Protein AF-A0A9P9LR60-F1 (afdb_monomer_lite)

Foldseek 3Di:
DDPPPCDPVNVVVCCVVVVVVCCCPVVVVPVPDPPPPDCPVVLVVVLVVVLVVVCVVCVVDDSVVSCVVSPNNPPDPPPVPDDPDDDDDDDDDDDDDDDDDPDPDPDPCVVVVCPVVVVVVVVVVVVVVVVPPPDDDDDDPPDPDQDPDPVVNVVVVVVVVVVVVVVVVVVVVVVVVVVVVVVVVVD

pLDDT: mean 72.29, std 17.83, range [32.12, 96.44]

Sequence (187 aa):
MADQTIGLPQLVLILLLGGLAIRFFFFSTNSGSQTRSSNSANNIRAREADVERIQQMFPQVSRRSIIILSGRGLEVPPQSFQPPLPVPASSTASIATPAQAKPLQPDLITRYNLKAKLAEEASKADYLAEEEVATSTGKQKQGQAWSANKGERQALLQRRREEMIMAARRKMEANIAAEAAKGAQAE

Secondary structure (DSSP, 8-state):
-------HHHHHHHHHHHHHHHHHHTSGGG-----SSS-HHHHHHHHHHHHHHHHHH-TTS-HHHHHHHTT---SS--GGGSPPPPP----------------SS--HHHHTTTHHHHHHHHHHHHHTTSS-SSS---------PPPSSHHHHHHHHHHHHHHHHHHHHHHHHHHHHHHHHHHTT--

Structure (mmCIF, N/CA/C/O backbone):
data_AF-A0A9P9LR60-F1
#
_entry.id   AF-A0A9P9LR60-F1
#
loop_
_atom_site.group_PDB
_atom_site.id
_atom_site.type_symbol
_atom_site.label_atom_id
_atom_site.label_alt_id
_atom_site.label_comp_id
_atom_site.label_asym_id
_atom_site.label_entity_id
_atom_site.label_seq_id
_atom_site.pdbx_PDB_ins_code
_atom_site.Cartn_x
_atom_site.Cartn_y
_atom_site.Cartn_z
_atom_site.occupancy
_atom_site.B_iso_or_equiv
_atom_site.auth_seq_id
_atom_site.auth_comp_id
_atom_site.auth_asym_id
_atom_site.auth_atom_id
_atom_site.pdbx_PDB_model_num
ATOM 1 N N . MET A 1 1 ? 58.378 8.673 -5.781 1.00 44.50 1 MET A N 1
ATOM 2 C CA . MET A 1 1 ? 57.234 7.743 -5.736 1.00 44.50 1 MET A CA 1
ATOM 3 C C . MET A 1 1 ? 56.680 7.823 -4.326 1.00 44.50 1 MET A C 1
ATOM 5 O O . MET A 1 1 ? 57.389 7.433 -3.413 1.00 44.50 1 MET A O 1
ATOM 9 N N . ALA A 1 2 ? 55.549 8.501 -4.121 1.00 52.09 2 ALA A N 1
ATOM 10 C CA . ALA A 1 2 ? 54.983 8.682 -2.786 1.00 52.09 2 ALA A CA 1
ATOM 11 C C . ALA A 1 2 ? 54.061 7.500 -2.483 1.00 52.09 2 ALA A C 1
ATOM 13 O O . ALA A 1 2 ? 53.047 7.326 -3.158 1.00 52.09 2 ALA A O 1
ATOM 14 N N . ASP A 1 3 ? 54.427 6.692 -1.493 1.00 56.78 3 ASP A N 1
ATOM 15 C CA . ASP A 1 3 ? 53.574 5.625 -0.984 1.00 56.78 3 ASP A CA 1
ATOM 16 C C . ASP A 1 3 ? 52.403 6.266 -0.231 1.00 56.78 3 ASP A C 1
ATOM 18 O O . ASP A 1 3 ? 52.505 6.650 0.935 1.00 56.78 3 ASP A O 1
ATOM 22 N N . GLN A 1 4 ? 51.289 6.456 -0.939 1.00 64.12 4 GLN A N 1
ATOM 23 C CA . GLN A 1 4 ? 50.053 7.002 -0.390 1.00 64.12 4 GLN A CA 1
ATOM 24 C C . GLN A 1 4 ? 49.388 5.923 0.477 1.00 64.12 4 GLN A C 1
ATOM 26 O O . GLN A 1 4 ? 48.497 5.193 0.041 1.00 64.12 4 GLN A O 1
ATOM 31 N N . THR A 1 5 ? 49.861 5.783 1.711 1.00 67.69 5 THR A N 1
ATOM 32 C CA . THR A 1 5 ? 49.290 4.875 2.703 1.00 67.69 5 THR A CA 1
ATOM 33 C C . THR A 1 5 ? 47.905 5.386 3.102 1.00 67.69 5 THR A C 1
ATOM 35 O O . THR A 1 5 ? 47.754 6.291 3.920 1.00 67.69 5 THR A O 1
ATOM 38 N N . ILE A 1 6 ? 46.855 4.839 2.481 1.00 75.56 6 ILE A N 1
ATOM 39 C CA . ILE A 1 6 ? 45.483 5.110 2.913 1.00 75.56 6 ILE A CA 1
ATOM 40 C C . ILE A 1 6 ? 45.338 4.573 4.343 1.00 75.56 6 ILE A C 1
ATOM 42 O O . ILE A 1 6 ? 45.415 3.372 4.603 1.00 75.56 6 ILE A O 1
ATOM 46 N N . GLY A 1 7 ? 45.182 5.488 5.296 1.00 83.50 7 GLY A N 1
ATOM 47 C CA . GLY A 1 7 ? 44.966 5.132 6.689 1.00 83.50 7 GLY A CA 1
ATOM 48 C C . GLY A 1 7 ? 43.593 4.489 6.890 1.00 83.50 7 GLY A C 1
ATOM 49 O O . GLY A 1 7 ? 42.612 4.857 6.241 1.00 83.50 7 GLY A O 1
ATOM 50 N N . LEU A 1 8 ? 43.504 3.584 7.866 1.00 82.62 8 LEU A N 1
ATOM 51 C CA . LEU A 1 8 ? 42.250 3.011 8.372 1.00 82.62 8 LEU A CA 1
ATOM 52 C C . LEU A 1 8 ? 41.101 4.034 8.556 1.00 82.62 8 LEU A C 1
ATOM 54 O O . LEU A 1 8 ? 39.997 3.749 8.089 1.00 82.62 8 LEU A O 1
ATOM 58 N N . PRO A 1 9 ? 41.302 5.236 9.144 1.00 8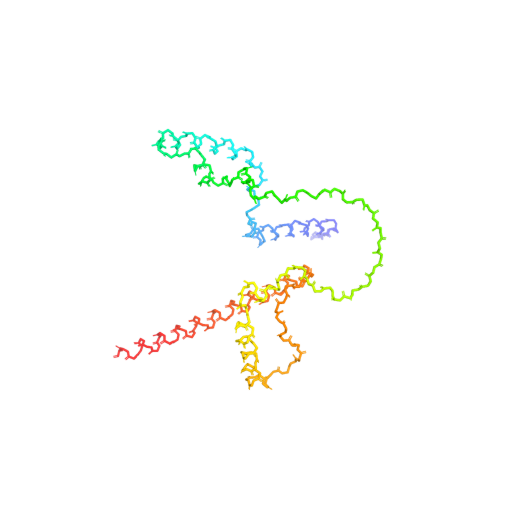6.50 9 PRO A N 1
ATOM 59 C CA . PRO A 1 9 ? 40.217 6.217 9.270 1.00 86.50 9 PRO A CA 1
ATOM 60 C C . PRO A 1 9 ? 39.713 6.757 7.921 1.00 86.50 9 PRO A C 1
ATOM 62 O O . PRO A 1 9 ? 38.520 7.018 7.765 1.00 86.50 9 PRO A O 1
ATOM 65 N N . GLN A 1 10 ? 40.589 6.884 6.922 1.00 86.94 10 GLN A N 1
ATOM 66 C CA . GLN A 1 10 ? 40.215 7.352 5.587 1.00 86.94 10 GLN A CA 1
ATOM 67 C C . GLN A 1 10 ? 39.416 6.284 4.826 1.00 86.94 10 GLN A C 1
ATOM 69 O O . GLN A 1 10 ? 38.461 6.619 4.128 1.00 86.94 10 GLN A O 1
ATOM 74 N N . LEU A 1 11 ? 39.731 5.001 5.033 1.00 90.12 11 LEU A N 1
ATOM 75 C CA . LEU A 1 11 ? 38.942 3.875 4.518 1.00 90.12 11 LEU A CA 1
ATOM 76 C C . LEU A 1 11 ? 37.506 3.877 5.056 1.00 90.12 11 LEU A C 1
ATOM 78 O O . LEU A 1 11 ? 36.566 3.695 4.284 1.00 90.12 11 LEU A O 1
ATOM 82 N N . VAL A 1 12 ? 37.319 4.137 6.354 1.00 93.44 12 VAL A N 1
ATOM 83 C CA . VAL A 1 12 ? 35.980 4.225 6.966 1.00 93.44 12 VAL A CA 1
ATOM 84 C C . VAL A 1 12 ? 35.178 5.386 6.373 1.00 93.44 12 VAL A C 1
ATOM 86 O O . VAL A 1 12 ? 34.001 5.217 6.054 1.00 93.44 12 VAL A O 1
ATOM 89 N N . LEU A 1 13 ? 35.813 6.544 6.169 1.00 93.38 13 LEU A N 1
ATOM 90 C CA . LEU A 1 13 ? 35.173 7.699 5.532 1.00 93.38 13 LEU A CA 1
ATOM 91 C C . LEU A 1 13 ? 34.771 7.414 4.082 1.00 93.38 13 LEU A C 1
ATOM 93 O O . LEU A 1 13 ? 33.652 7.742 3.693 1.00 93.38 13 LEU A O 1
ATOM 97 N N . ILE A 1 14 ? 35.640 6.770 3.299 1.00 92.19 14 ILE A N 1
ATOM 98 C CA . ILE A 1 14 ? 35.334 6.378 1.915 1.00 92.19 14 ILE A CA 1
ATOM 99 C C . ILE A 1 14 ? 34.182 5.367 1.885 1.00 92.19 14 ILE A C 1
ATOM 101 O O . ILE A 1 14 ? 33.296 5.482 1.040 1.00 92.19 14 ILE A O 1
ATOM 105 N N . LEU A 1 15 ? 34.139 4.419 2.824 1.00 94.12 15 LEU A N 1
ATOM 106 C CA . LEU A 1 15 ? 33.061 3.434 2.916 1.00 94.12 15 LEU A CA 1
ATOM 107 C C . LEU A 1 15 ? 31.721 4.079 3.298 1.00 94.12 15 LEU A C 1
ATOM 109 O O . LEU A 1 15 ? 30.694 3.753 2.704 1.00 94.12 15 LEU A O 1
ATOM 113 N N . LEU A 1 16 ? 31.723 5.029 4.237 1.00 95.19 16 LEU A N 1
ATOM 114 C CA . LEU A 1 16 ? 30.527 5.792 4.600 1.00 95.19 16 LEU A CA 1
ATOM 115 C C . LEU A 1 16 ? 30.042 6.666 3.443 1.00 95.19 16 LEU A C 1
ATOM 117 O O . LEU A 1 16 ? 28.858 6.638 3.114 1.00 95.19 16 LEU A O 1
ATOM 121 N N . LEU A 1 17 ? 30.945 7.417 2.809 1.00 93.88 17 LEU A N 1
ATOM 122 C CA . LEU A 1 17 ? 30.599 8.339 1.729 1.00 93.88 17 LEU A CA 1
ATOM 123 C C . LEU A 1 17 ? 30.165 7.586 0.464 1.00 93.88 17 LEU A C 1
ATOM 125 O O . LEU A 1 17 ? 29.162 7.945 -0.149 1.00 93.88 17 LEU A O 1
ATOM 129 N N . GLY A 1 18 ? 30.858 6.499 0.119 1.00 93.19 18 GLY A N 1
ATOM 130 C CA . GLY A 1 18 ? 30.491 5.601 -0.974 1.00 93.19 18 GLY A CA 1
ATOM 131 C C . GLY A 1 18 ? 29.180 4.864 -0.701 1.00 93.19 18 GLY A C 1
ATOM 132 O O . GLY A 1 18 ? 28.299 4.838 -1.558 1.00 93.19 18 GLY A O 1
ATOM 133 N N . GLY A 1 19 ? 28.991 4.340 0.512 1.00 92.81 19 GLY A N 1
ATOM 134 C CA . GLY A 1 19 ? 27.742 3.702 0.927 1.00 92.81 19 GLY A CA 1
ATOM 135 C C . GLY A 1 19 ? 26.550 4.661 0.883 1.00 92.81 19 GLY A C 1
ATOM 136 O O . GLY A 1 19 ? 25.490 4.301 0.367 1.00 92.81 19 GLY A O 1
ATOM 137 N N . LEU A 1 20 ? 26.724 5.901 1.350 1.00 92.94 20 LEU A N 1
ATOM 138 C CA . LEU A 1 20 ? 25.697 6.943 1.285 1.00 92.94 20 LEU A CA 1
ATOM 139 C C . LEU A 1 20 ? 25.411 7.365 -0.163 1.00 92.94 20 LEU A C 1
ATOM 141 O O . LEU A 1 20 ? 24.247 7.526 -0.526 1.00 92.94 20 LEU A O 1
ATOM 145 N N . ALA A 1 21 ? 26.442 7.491 -1.003 1.00 92.25 21 ALA A N 1
ATOM 146 C CA . ALA A 1 21 ? 26.289 7.807 -2.420 1.00 92.25 21 ALA A CA 1
ATOM 147 C C . ALA A 1 21 ? 25.510 6.710 -3.156 1.00 92.25 21 ALA A C 1
ATOM 149 O O . ALA A 1 21 ? 24.554 7.017 -3.860 1.00 92.25 21 ALA A O 1
ATOM 150 N N . ILE A 1 22 ? 25.829 5.432 -2.931 1.00 89.94 22 ILE A N 1
ATOM 151 C CA . ILE A 1 22 ? 25.078 4.304 -3.504 1.00 89.94 22 ILE A CA 1
ATOM 152 C C . ILE A 1 22 ? 23.636 4.303 -2.972 1.00 89.94 22 ILE A C 1
ATOM 154 O O . ILE A 1 22 ? 22.686 4.213 -3.749 1.00 89.94 22 ILE A O 1
ATOM 158 N N . ARG A 1 23 ? 23.439 4.483 -1.658 1.00 84.69 23 ARG A N 1
ATOM 159 C CA . ARG A 1 23 ? 22.111 4.601 -1.026 1.00 84.69 23 ARG A CA 1
ATOM 160 C C . ARG A 1 23 ? 21.277 5.726 -1.645 1.00 84.69 23 ARG A C 1
ATOM 162 O O . ARG A 1 23 ? 20.073 5.552 -1.833 1.00 84.69 23 ARG A O 1
ATOM 169 N N . PHE A 1 24 ? 21.892 6.863 -1.947 1.00 84.25 24 PHE A N 1
ATOM 170 C CA . PHE A 1 24 ? 21.202 8.033 -2.474 1.00 84.25 24 PHE A CA 1
ATOM 171 C C . PHE A 1 24 ? 21.000 7.967 -3.993 1.00 84.25 24 PHE A C 1
ATOM 173 O O . PHE A 1 24 ? 19.931 8.311 -4.473 1.00 84.25 24 PHE A O 1
ATOM 180 N N . PHE A 1 25 ? 21.956 7.477 -4.776 1.00 83.56 25 PHE A N 1
ATOM 181 C CA . PHE A 1 25 ? 21.810 7.437 -6.235 1.00 83.56 25 PHE A CA 1
ATOM 182 C C . PHE A 1 25 ? 21.048 6.200 -6.726 1.00 83.56 25 PHE A C 1
ATOM 184 O O . PHE A 1 25 ? 20.188 6.316 -7.594 1.00 83.56 25 PHE A O 1
ATOM 191 N N . PHE A 1 26 ? 21.306 5.024 -6.146 1.00 76.25 26 PHE A N 1
ATOM 192 C CA . PHE A 1 26 ? 20.702 3.764 -6.598 1.00 76.25 26 PHE A CA 1
ATOM 193 C C . PHE A 1 26 ? 19.421 3.402 -5.842 1.00 76.25 26 PHE A C 1
ATOM 195 O O . PHE A 1 26 ? 18.529 2.786 -6.418 1.00 76.25 26 PHE A O 1
ATOM 202 N N . PHE A 1 27 ? 19.284 3.806 -4.573 1.00 65.12 27 PHE A N 1
ATOM 203 C CA . PHE A 1 27 ? 18.102 3.475 -3.763 1.00 65.12 27 PHE A CA 1
ATOM 204 C C . PHE A 1 27 ? 17.158 4.664 -3.492 1.00 65.12 27 PHE A C 1
ATOM 206 O O . PHE A 1 27 ? 16.078 4.444 -2.941 1.00 65.12 27 PHE A O 1
ATOM 213 N N . SER A 1 28 ? 17.487 5.907 -3.883 1.00 58.81 28 SER A N 1
ATOM 214 C CA . SER A 1 28 ? 16.577 7.063 -3.692 1.00 58.81 28 SER A CA 1
ATOM 215 C C . SER A 1 28 ? 15.527 7.223 -4.795 1.00 58.81 28 SER A C 1
ATOM 217 O O . SER A 1 28 ? 14.543 7.934 -4.606 1.00 58.81 28 SER A O 1
ATOM 219 N N . THR A 1 29 ? 15.631 6.483 -5.904 1.00 55.31 29 THR A N 1
ATOM 220 C CA . THR A 1 29 ? 14.541 6.386 -6.897 1.00 55.31 29 THR A CA 1
ATOM 221 C C . THR A 1 29 ? 13.274 5.723 -6.333 1.00 55.31 29 THR A C 1
ATOM 223 O O . THR A 1 29 ? 12.230 5.780 -6.976 1.00 55.31 29 THR A O 1
ATOM 226 N N . ASN A 1 30 ? 13.324 5.152 -5.122 1.00 54.41 30 ASN A N 1
ATOM 227 C CA . ASN A 1 30 ? 12.147 4.633 -4.428 1.00 54.41 30 ASN A CA 1
ATOM 228 C C . ASN A 1 30 ? 11.885 5.313 -3.073 1.00 54.41 30 ASN A C 1
ATOM 230 O O . ASN A 1 30 ? 11.237 4.737 -2.195 1.00 54.41 30 ASN A O 1
ATOM 234 N N . SER A 1 31 ? 12.326 6.566 -2.919 1.00 52.41 31 SER A N 1
ATOM 235 C CA . SER A 1 31 ? 11.833 7.488 -1.887 1.00 52.41 31 SER A CA 1
ATOM 236 C C . SER A 1 31 ? 10.414 7.945 -2.241 1.00 52.41 31 SER A C 1
ATOM 238 O O . SER A 1 31 ? 10.141 9.116 -2.501 1.00 52.41 31 SER A O 1
ATOM 240 N N . GLY A 1 32 ? 9.493 6.984 -2.292 1.00 51.50 32 GLY A N 1
ATOM 241 C CA . GLY A 1 32 ? 8.073 7.247 -2.388 1.00 51.50 32 GLY A CA 1
ATOM 242 C C . GLY A 1 32 ? 7.614 8.088 -1.199 1.00 51.50 32 GLY A C 1
ATOM 243 O O . GLY A 1 32 ? 7.739 7.689 -0.045 1.00 51.50 32 GLY A O 1
ATOM 244 N N . SER A 1 33 ? 7.042 9.250 -1.509 1.00 49.91 33 SER A N 1
ATOM 245 C CA . SER A 1 33 ? 5.833 9.757 -0.851 1.00 49.91 33 SER A CA 1
ATOM 246 C C . SER A 1 33 ? 5.817 9.807 0.686 1.00 49.91 33 SER A C 1
ATOM 248 O O . SER A 1 33 ? 4.794 9.501 1.299 1.00 49.91 33 SER A O 1
ATOM 250 N N . GLN A 1 34 ? 6.897 10.236 1.333 1.00 51.31 34 GLN A N 1
ATOM 251 C CA . GLN A 1 34 ? 6.923 10.483 2.781 1.00 51.31 34 GLN A CA 1
ATOM 252 C C . GLN A 1 34 ? 7.092 11.981 3.060 1.00 51.31 34 GLN A C 1
ATOM 254 O O . GLN A 1 34 ? 8.125 12.429 3.531 1.00 51.31 34 GLN A O 1
ATOM 259 N N . THR A 1 35 ? 6.070 12.771 2.710 1.00 47.50 35 THR A N 1
ATOM 260 C CA . THR A 1 35 ? 5.853 14.147 3.217 1.00 47.50 35 THR A CA 1
ATOM 261 C C . THR A 1 35 ? 4.445 14.656 2.831 1.00 47.50 35 THR A C 1
ATOM 263 O O . THR A 1 35 ? 4.222 15.750 2.330 1.00 47.50 35 THR A O 1
ATOM 266 N N . ARG A 1 36 ? 3.419 13.818 3.048 1.00 50.69 36 ARG A N 1
ATOM 267 C CA . ARG A 1 36 ? 2.003 14.257 3.066 1.00 50.69 36 ARG A CA 1
ATOM 268 C C . ARG A 1 36 ? 1.387 14.178 4.467 1.00 50.69 36 ARG A C 1
ATOM 270 O O . ARG A 1 36 ? 0.174 14.110 4.606 1.00 50.69 36 ARG A O 1
ATOM 277 N N . SER A 1 37 ? 2.219 14.167 5.510 1.00 53.56 37 SER A N 1
ATOM 278 C CA . SER A 1 37 ? 1.785 13.931 6.893 1.00 53.56 37 SER A CA 1
ATOM 279 C C . SER A 1 37 ? 2.394 14.916 7.898 1.00 53.56 37 SER A C 1
ATOM 281 O O . SER A 1 37 ? 2.749 14.534 9.007 1.00 53.56 37 SER A O 1
ATOM 283 N N . SER A 1 38 ? 2.523 16.190 7.527 1.00 52.94 38 SER A N 1
ATOM 284 C CA . SER A 1 38 ? 2.882 17.256 8.479 1.00 52.94 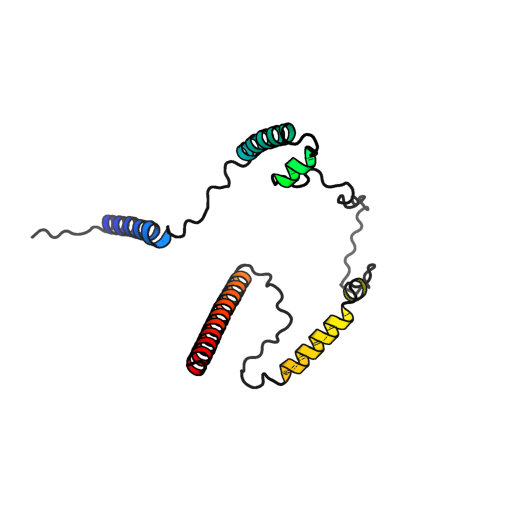38 SER A CA 1
ATOM 285 C C . SER A 1 38 ? 1.906 18.434 8.489 1.00 52.94 38 SER A C 1
ATOM 287 O O . SER A 1 38 ? 2.017 19.297 9.347 1.00 52.94 38 SER A O 1
ATOM 289 N N . ASN A 1 39 ? 0.906 18.461 7.597 1.00 55.66 39 ASN A N 1
ATOM 290 C CA . ASN A 1 39 ? 0.033 19.627 7.435 1.00 55.66 39 ASN A CA 1
ATOM 291 C C . ASN A 1 39 ? -1.467 19.309 7.521 1.00 55.66 39 ASN A C 1
ATOM 293 O O . ASN A 1 39 ? -2.278 20.011 6.923 1.00 55.66 39 ASN A O 1
ATOM 297 N N . SER A 1 40 ? -1.859 18.262 8.256 1.00 62.12 40 SER A N 1
ATOM 298 C CA . SER A 1 40 ? -3.277 17.895 8.434 1.00 62.12 40 SER A CA 1
ATOM 299 C C . SER A 1 40 ? -4.121 19.083 8.935 1.00 62.12 40 SER A C 1
ATOM 301 O O . SER A 1 40 ? -5.153 19.394 8.349 1.00 62.12 40 SER A O 1
ATOM 303 N N . ALA A 1 41 ? -3.615 19.850 9.909 1.00 64.94 41 ALA A N 1
ATOM 304 C CA . ALA A 1 41 ? -4.296 21.031 10.452 1.00 64.94 41 ALA A CA 1
ATOM 305 C C . ALA A 1 41 ? -4.454 22.190 9.443 1.00 64.94 41 ALA A C 1
ATOM 307 O O . ALA A 1 41 ? -5.504 22.826 9.383 1.00 64.94 41 ALA A O 1
ATOM 308 N N . ASN A 1 42 ? -3.447 22.440 8.600 1.00 67.81 42 ASN A N 1
ATOM 309 C CA . ASN A 1 42 ? -3.533 23.470 7.557 1.00 67.81 42 ASN A CA 1
ATOM 310 C C . ASN A 1 42 ? -4.445 23.045 6.398 1.00 67.81 42 ASN A C 1
ATOM 312 O O . ASN A 1 42 ? -5.195 23.860 5.868 1.00 67.81 42 ASN A O 1
ATOM 316 N N . ASN A 1 43 ? -4.442 21.756 6.048 1.00 73.69 43 ASN A N 1
ATOM 317 C CA . ASN A 1 43 ? -5.377 21.200 5.071 1.00 73.69 43 ASN A CA 1
ATOM 318 C C . ASN A 1 43 ? -6.828 21.274 5.567 1.00 73.69 43 ASN A C 1
ATOM 320 O O . ASN A 1 43 ? -7.731 21.464 4.762 1.00 73.69 43 ASN A O 1
ATOM 324 N N . ILE A 1 44 ? -7.056 21.146 6.875 1.00 72.81 44 ILE A N 1
ATOM 325 C CA . ILE A 1 44 ? -8.375 21.304 7.495 1.00 72.81 44 ILE A CA 1
ATOM 326 C C . ILE A 1 44 ? -8.908 22.728 7.299 1.00 72.81 44 ILE A C 1
ATOM 328 O O . ILE A 1 44 ? -10.021 22.885 6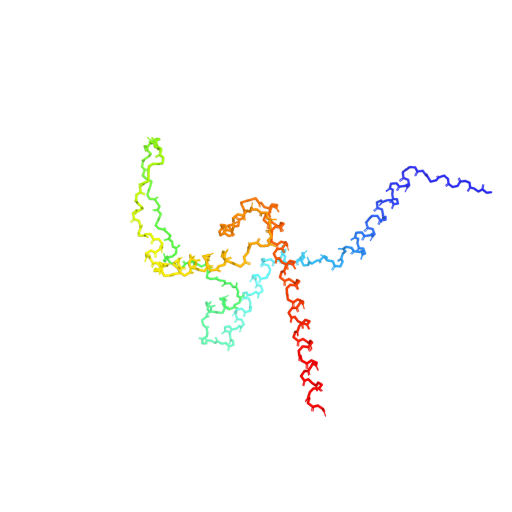.802 1.00 72.81 44 ILE A O 1
ATOM 332 N N . ARG A 1 45 ? -8.104 23.749 7.619 1.00 75.62 45 ARG A N 1
ATOM 333 C CA . ARG A 1 45 ? -8.518 25.155 7.502 1.00 75.62 45 ARG A CA 1
ATOM 334 C C . ARG A 1 45 ? -8.692 25.596 6.043 1.00 75.62 45 ARG A C 1
ATOM 336 O O . ARG A 1 45 ? -9.624 26.326 5.733 1.00 75.62 45 ARG A O 1
ATOM 343 N N . ALA A 1 46 ? -7.845 25.105 5.135 1.00 76.44 46 ALA A N 1
ATOM 344 C CA . ALA A 1 46 ? -7.998 25.350 3.699 1.00 76.44 46 ALA A CA 1
ATOM 345 C C . ALA A 1 46 ? -9.311 24.758 3.148 1.00 76.44 46 ALA A C 1
ATOM 347 O O . ALA A 1 46 ? -10.025 25.420 2.401 1.00 76.44 46 ALA A O 1
ATOM 348 N N . ARG A 1 47 ? -9.680 23.547 3.588 1.00 77.06 47 ARG A N 1
ATOM 349 C CA . ARG A 1 47 ? -10.929 22.886 3.176 1.00 77.06 47 ARG A CA 1
ATOM 350 C C . ARG A 1 47 ? -12.181 23.564 3.732 1.00 77.06 47 ARG A C 1
ATOM 352 O O . ARG A 1 47 ? -13.226 23.483 3.099 1.00 77.06 47 ARG A O 1
ATOM 359 N N . GLU A 1 48 ? -12.103 24.221 4.889 1.00 80.81 48 GLU A N 1
ATOM 360 C CA . GLU A 1 48 ? -13.220 25.016 5.427 1.00 80.81 48 GLU A CA 1
ATOM 361 C C . GLU A 1 48 ? -13.543 26.212 4.523 1.00 80.81 48 GLU A C 1
ATOM 363 O O . GLU A 1 48 ? -14.712 26.437 4.210 1.00 80.81 48 GLU A O 1
ATOM 368 N N . ALA A 1 49 ? -12.517 26.898 4.012 1.00 83.25 49 ALA A N 1
ATOM 369 C CA . ALA A 1 49 ? -12.691 27.968 3.030 1.00 83.25 49 ALA A CA 1
ATOM 370 C C . ALA A 1 49 ? -13.257 27.448 1.692 1.00 83.25 49 ALA A C 1
ATOM 372 O O . ALA A 1 49 ? -14.110 28.096 1.080 1.00 83.25 49 ALA A O 1
ATOM 373 N N . ASP A 1 50 ? -12.839 26.255 1.255 1.00 84.31 50 ASP A N 1
ATOM 374 C CA . ASP A 1 50 ? -13.390 25.616 0.051 1.00 84.31 50 ASP A CA 1
ATOM 375 C C . ASP A 1 50 ? -14.877 25.268 0.218 1.00 84.31 50 ASP A C 1
ATOM 377 O O . ASP A 1 50 ? -15.674 25.471 -0.701 1.00 84.31 50 ASP A O 1
ATOM 381 N N . VAL A 1 51 ? -15.276 24.784 1.400 1.00 85.88 51 VAL A N 1
ATOM 382 C CA . VAL A 1 51 ? -16.680 24.477 1.714 1.00 85.88 51 VAL A CA 1
ATOM 383 C C . VAL A 1 51 ? -17.544 25.739 1.641 1.00 85.88 51 VAL A C 1
ATOM 385 O O . VAL A 1 51 ? -18.628 25.689 1.059 1.00 85.88 51 VAL A O 1
ATOM 388 N N . GLU A 1 52 ? -17.074 26.867 2.178 1.00 88.00 52 GLU A N 1
ATOM 389 C CA . GLU A 1 52 ? -17.796 28.148 2.120 1.00 88.00 52 GLU A CA 1
ATOM 390 C C . GLU A 1 52 ? -17.942 28.665 0.688 1.00 88.00 52 GLU A C 1
ATOM 392 O O . GLU A 1 52 ? -19.026 29.095 0.289 1.00 88.00 52 GLU A O 1
ATOM 397 N N . ARG A 1 53 ? -16.888 28.543 -0.124 1.00 88.69 53 ARG A N 1
ATOM 398 C CA . ARG A 1 53 ? -16.935 28.906 -1.544 1.00 88.69 53 ARG A CA 1
ATOM 399 C C . ARG A 1 53 ? -17.950 28.059 -2.315 1.00 88.69 53 ARG A C 1
ATOM 401 O O . ARG A 1 53 ? -18.742 28.597 -3.085 1.00 88.69 53 ARG A O 1
ATOM 408 N N . ILE A 1 54 ? -17.949 26.739 -2.121 1.00 84.69 54 ILE A N 1
ATOM 409 C CA . ILE A 1 54 ? -18.898 25.838 -2.800 1.00 84.69 54 ILE A CA 1
ATOM 410 C C . ILE A 1 54 ? -20.330 26.132 -2.346 1.00 84.69 54 ILE A C 1
ATOM 412 O O . ILE A 1 54 ? -21.238 26.123 -3.171 1.00 84.69 54 ILE A O 1
ATOM 416 N N . GLN A 1 55 ? -20.533 26.461 -1.070 1.00 88.38 55 GLN A N 1
ATOM 417 C CA . GLN A 1 55 ? -21.844 26.842 -0.549 1.00 88.38 55 GLN A CA 1
ATOM 418 C C . GLN A 1 55 ? -22.367 28.148 -1.173 1.00 88.38 55 GLN A C 1
ATOM 420 O O . GLN A 1 55 ? -23.564 28.259 -1.423 1.00 88.38 55 GLN A O 1
ATOM 425 N N . GLN A 1 56 ? -21.486 29.111 -1.471 1.00 89.62 56 GLN A N 1
ATOM 426 C CA . GLN A 1 56 ? -21.853 30.338 -2.193 1.00 89.62 56 GLN A CA 1
ATOM 427 C C . GLN A 1 56 ? -22.219 30.074 -3.663 1.00 89.62 56 GLN A C 1
ATOM 429 O O . GLN A 1 56 ? -23.093 30.748 -4.200 1.00 89.62 56 GLN A O 1
ATOM 434 N N . MET A 1 57 ? -21.579 29.095 -4.311 1.00 89.88 57 MET A N 1
ATOM 435 C CA . MET A 1 57 ? -21.864 28.732 -5.709 1.00 89.88 57 MET A CA 1
ATOM 436 C C . MET A 1 57 ? -23.086 27.813 -5.857 1.00 89.88 57 MET A C 1
ATOM 438 O O . MET A 1 57 ? -23.765 27.848 -6.881 1.00 89.88 57 MET A O 1
ATOM 442 N N . PHE A 1 58 ? -23.370 26.991 -4.846 1.00 89.44 58 PHE A N 1
ATOM 443 C CA . PHE A 1 58 ? -24.437 25.992 -4.860 1.00 89.44 58 PHE A CA 1
ATOM 444 C C . PHE A 1 58 ? -25.280 26.080 -3.579 1.00 89.44 58 PHE A C 1
ATOM 446 O O . PHE A 1 58 ? -25.195 25.192 -2.725 1.00 89.44 58 PHE A O 1
ATOM 453 N N . PRO A 1 59 ? -26.122 27.119 -3.431 1.00 83.44 59 PRO A N 1
ATOM 454 C CA . PRO A 1 59 ? -26.933 27.323 -2.227 1.00 83.44 59 PRO A CA 1
ATOM 455 C C . PRO A 1 59 ? -27.930 26.183 -1.962 1.00 83.44 59 PRO A C 1
ATOM 457 O O . PRO A 1 59 ? -28.339 25.968 -0.824 1.00 83.44 59 PRO A O 1
ATOM 460 N N . GLN A 1 60 ? -28.299 25.420 -2.995 1.00 87.81 60 GLN A N 1
ATOM 461 C CA . GLN A 1 60 ? -29.151 24.234 -2.891 1.00 87.81 60 GLN A CA 1
ATOM 462 C C . GLN A 1 60 ? -28.452 23.018 -2.258 1.00 87.81 60 GLN A C 1
ATOM 464 O O . GLN A 1 60 ? -29.119 22.059 -1.868 1.00 87.81 60 GLN A O 1
ATOM 469 N N . VAL A 1 61 ? -27.120 23.019 -2.161 1.00 84.88 61 VAL A N 1
ATOM 470 C CA . VAL A 1 61 ? -26.357 21.901 -1.602 1.00 84.88 61 VAL A CA 1
ATOM 471 C C . VAL A 1 61 ? -26.110 22.147 -0.117 1.00 84.88 61 VAL A C 1
ATOM 473 O O . VAL A 1 61 ? -25.542 23.157 0.291 1.00 84.88 61 VAL A O 1
ATOM 476 N N . SER A 1 62 ? -26.507 21.189 0.722 1.00 84.19 62 SER A N 1
ATOM 477 C CA . SER A 1 62 ? -26.310 21.303 2.166 1.00 84.19 62 SER A CA 1
ATOM 478 C C . SER A 1 62 ? -24.818 21.368 2.524 1.00 84.19 62 SER A C 1
ATOM 480 O O . SER A 1 62 ? -23.999 20.608 2.003 1.00 84.19 62 SER A O 1
ATOM 482 N N . ARG A 1 63 ? -24.445 22.218 3.488 1.00 82.62 63 ARG A N 1
ATOM 483 C CA . ARG A 1 63 ? -23.051 22.322 3.967 1.00 82.62 63 ARG A CA 1
ATOM 484 C C . ARG A 1 63 ? -22.477 20.961 4.391 1.00 82.62 63 ARG A C 1
ATOM 486 O O . ARG A 1 63 ? -21.312 20.670 4.147 1.00 82.62 63 ARG A O 1
ATOM 493 N N . ARG A 1 64 ? -23.319 20.087 4.962 1.00 79.38 64 ARG A N 1
ATOM 494 C CA . ARG A 1 64 ? -22.954 18.714 5.353 1.00 79.38 64 ARG A CA 1
ATOM 495 C C . ARG A 1 64 ? -22.559 17.842 4.161 1.00 79.38 64 ARG A C 1
ATOM 497 O O . ARG A 1 64 ? -21.560 17.137 4.254 1.00 79.38 64 ARG A O 1
ATOM 504 N N . SER A 1 65 ? -23.285 17.904 3.044 1.00 80.44 65 SER A N 1
ATOM 505 C CA . SER A 1 65 ? -22.925 17.135 1.844 1.00 80.44 65 SER A CA 1
ATOM 506 C C . SER A 1 65 ? -21.621 17.623 1.212 1.00 80.44 65 SER A C 1
ATOM 508 O O . SER A 1 65 ? -20.860 16.804 0.710 1.00 80.44 65 SER A O 1
ATOM 510 N N . ILE A 1 66 ? -21.318 18.923 1.297 1.00 82.12 66 ILE A N 1
ATOM 511 C CA . ILE A 1 66 ? -20.057 19.487 0.784 1.00 82.12 66 ILE A CA 1
ATOM 512 C C . ILE A 1 66 ? -18.863 18.989 1.611 1.00 82.12 66 ILE A C 1
ATOM 514 O O . ILE A 1 66 ? -17.836 18.626 1.049 1.00 82.12 66 ILE A O 1
ATOM 518 N N . ILE A 1 67 ? -19.008 18.921 2.937 1.00 81.12 67 ILE A N 1
ATOM 519 C CA . ILE A 1 67 ? -17.987 18.394 3.859 1.00 81.12 67 ILE A CA 1
ATOM 520 C C . ILE A 1 67 ? -17.713 16.904 3.579 1.00 81.12 67 ILE A C 1
ATOM 522 O O . ILE A 1 67 ? -16.560 16.492 3.457 1.00 81.12 67 ILE A O 1
ATOM 526 N N . ILE A 1 68 ? -18.769 16.109 3.380 1.00 76.12 68 ILE A N 1
ATOM 527 C CA . ILE A 1 68 ? -18.645 14.687 3.019 1.00 76.12 68 ILE A CA 1
ATOM 528 C C . ILE A 1 68 ? -17.930 14.532 1.672 1.00 76.12 68 ILE A C 1
ATOM 530 O O . ILE A 1 68 ? -17.000 13.734 1.550 1.00 76.12 68 ILE A O 1
ATOM 534 N N . LEU A 1 69 ? -18.322 15.331 0.678 1.00 77.62 69 LEU A N 1
ATOM 535 C CA . LEU A 1 69 ? -17.720 15.309 -0.653 1.00 77.62 69 LEU A CA 1
ATOM 536 C C . LEU A 1 69 ? -16.259 15.795 -0.645 1.00 77.62 69 LEU A C 1
ATOM 538 O O . LEU A 1 69 ? -15.448 15.305 -1.426 1.00 77.62 69 LEU A O 1
ATOM 542 N N . SER A 1 70 ? -15.892 16.700 0.268 1.00 74.50 70 SER A N 1
ATOM 543 C CA . SER A 1 70 ? -14.522 17.208 0.435 1.00 74.50 70 SER A CA 1
ATOM 544 C C . SER A 1 70 ? -13.613 16.297 1.276 1.00 74.50 70 SER A C 1
ATOM 546 O O . SER A 1 70 ? -12.461 16.653 1.562 1.00 74.50 70 SER A O 1
ATOM 548 N N . GLY A 1 71 ? -14.091 15.093 1.619 1.00 68.94 71 GLY A N 1
ATOM 549 C CA . GLY A 1 71 ? -13.314 14.029 2.262 1.00 68.94 71 GLY A CA 1
ATOM 550 C C . GLY A 1 71 ? -13.325 14.061 3.790 1.00 68.94 71 GLY A C 1
ATOM 551 O O . GLY A 1 71 ? -12.603 13.289 4.422 1.00 68.94 71 GLY A O 1
ATOM 552 N N . ARG A 1 72 ? -14.142 14.923 4.402 1.00 67.69 72 ARG A N 1
ATOM 553 C CA . ARG A 1 72 ? -14.459 14.869 5.831 1.00 67.69 72 ARG A CA 1
ATOM 554 C C . ARG A 1 72 ? -15.660 13.936 5.993 1.00 67.69 72 ARG A C 1
ATOM 556 O O . ARG A 1 72 ? -16.807 14.355 5.860 1.00 67.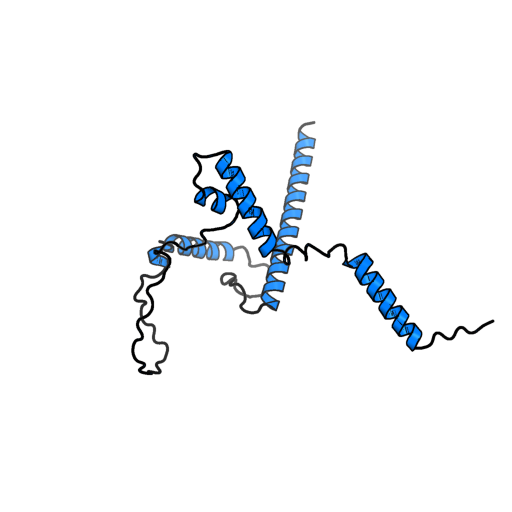69 72 ARG A O 1
ATOM 563 N N . GLY A 1 73 ? -15.397 12.645 6.212 1.00 64.25 73 GLY A N 1
ATOM 564 C CA . GLY A 1 73 ? -16.442 11.683 6.592 1.00 64.25 73 GLY A CA 1
ATOM 565 C C . GLY A 1 73 ? -17.259 12.189 7.792 1.00 64.25 73 GLY A C 1
ATOM 566 O O . GLY A 1 73 ? -16.828 13.119 8.466 1.00 64.25 73 GLY A O 1
ATOM 567 N N . LEU A 1 74 ? -18.445 11.617 8.040 1.00 62.81 74 LEU A N 1
ATOM 568 C CA . LEU A 1 74 ? -19.355 12.037 9.120 1.00 62.81 74 LEU A CA 1
ATOM 569 C C . LEU A 1 74 ? -18.605 12.179 10.464 1.00 62.81 74 LEU A C 1
ATOM 571 O O . LEU A 1 74 ? -18.389 11.197 11.164 1.00 62.81 74 LEU A O 1
ATOM 575 N N . GLU A 1 75 ? -18.227 13.411 10.820 1.00 62.59 75 GLU A N 1
ATOM 576 C CA . GLU A 1 75 ? -17.457 13.748 12.034 1.00 62.59 75 GLU A CA 1
ATOM 577 C C . GLU A 1 75 ? -18.259 13.440 13.319 1.00 62.59 75 GLU A C 1
ATOM 579 O O . GLU A 1 75 ? -17.698 13.326 14.402 1.00 62.59 75 GLU A O 1
ATOM 584 N N . VAL A 1 76 ? -19.577 13.231 13.206 1.00 60.28 76 VAL A N 1
ATOM 585 C CA . VAL A 1 76 ? -20.427 12.718 14.287 1.00 60.28 76 VAL A CA 1
ATOM 586 C C . VAL A 1 76 ? -21.072 11.417 13.809 1.00 60.28 76 VAL A C 1
ATOM 588 O O . VAL A 1 76 ? -21.899 11.469 12.890 1.00 60.28 76 VAL A O 1
ATOM 591 N N . PRO A 1 77 ? -20.720 10.250 14.384 1.00 55.56 77 PRO A N 1
ATOM 592 C CA . PRO A 1 77 ? -21.388 9.009 14.029 1.00 55.56 77 PRO A CA 1
ATOM 593 C C . PRO A 1 77 ? -22.883 9.131 14.375 1.00 55.56 77 PRO A C 1
ATOM 595 O O . PRO A 1 77 ? -23.220 9.651 15.443 1.00 55.56 77 PRO A O 1
ATOM 598 N N . PRO A 1 78 ? -23.798 8.680 13.496 1.00 62.09 78 PRO A N 1
ATOM 599 C CA . PRO A 1 78 ? -25.218 8.658 13.823 1.00 62.09 78 PRO A CA 1
ATOM 600 C C . PRO A 1 78 ? -25.439 7.825 15.092 1.00 62.09 78 PRO A C 1
ATOM 602 O O . PRO A 1 78 ? -24.742 6.833 15.298 1.00 62.09 78 PRO A O 1
ATOM 605 N N . GLN A 1 79 ? -26.406 8.198 15.941 1.00 58.28 79 GLN A N 1
ATOM 606 C CA . GLN A 1 79 ? -26.629 7.544 17.244 1.00 58.28 79 GLN A CA 1
ATOM 607 C C . GLN A 1 79 ? -26.893 6.027 17.168 1.00 58.28 79 GLN A C 1
ATOM 609 O O . GLN A 1 79 ? -26.746 5.332 18.164 1.00 58.28 79 GLN A O 1
ATOM 614 N N . SER A 1 80 ? -27.192 5.482 15.988 1.00 64.81 80 SER A N 1
ATOM 615 C CA . SER A 1 80 ? -27.268 4.038 15.736 1.00 64.81 80 SER A CA 1
ATOM 616 C C . SER A 1 80 ? -25.912 3.310 15.749 1.00 64.81 80 SER A C 1
ATOM 618 O O . SER A 1 80 ? -25.889 2.084 15.734 1.00 64.81 80 SER A O 1
ATOM 620 N N . PHE A 1 81 ? -24.788 4.037 15.740 1.00 56.88 81 PHE A N 1
ATOM 621 C CA . PHE A 1 81 ? -23.425 3.492 15.826 1.00 56.88 81 PHE A CA 1
ATOM 622 C C . PHE A 1 81 ? -22.817 3.604 17.231 1.00 56.88 81 PHE A C 1
ATOM 624 O O . PHE A 1 81 ? -21.640 3.294 17.408 1.00 56.88 81 PHE A O 1
ATOM 631 N N . GLN A 1 82 ? -23.593 4.022 18.236 1.00 68.25 82 GLN A N 1
ATOM 632 C CA . GLN A 1 82 ? -23.182 3.888 19.630 1.00 68.25 82 GLN A CA 1
ATOM 633 C C . GLN A 1 82 ? -23.610 2.501 20.130 1.00 68.25 82 GLN A C 1
ATOM 635 O O . GLN A 1 82 ? -24.809 2.260 20.280 1.00 68.25 82 GLN A O 1
ATOM 640 N N . PRO A 1 83 ? -22.674 1.555 20.350 1.00 69.50 83 PRO A N 1
ATOM 641 C CA . PRO A 1 83 ? -23.020 0.303 21.010 1.00 69.50 83 PRO A CA 1
ATOM 642 C C . PRO A 1 83 ? -23.588 0.617 22.404 1.00 69.50 83 PRO A C 1
ATOM 644 O O . PRO A 1 83 ? -23.126 1.574 23.035 1.00 69.50 83 PRO A O 1
ATOM 647 N N . PRO A 1 84 ? -24.575 -0.153 22.902 1.00 71.56 84 PRO A N 1
ATOM 648 C CA . PRO A 1 84 ? -25.087 0.043 24.252 1.00 71.56 84 PRO A CA 1
ATOM 649 C C . PRO A 1 84 ? -23.918 -0.032 25.236 1.00 71.56 84 PRO A C 1
ATOM 651 O O . PRO A 1 84 ? -23.160 -1.005 25.238 1.00 71.56 84 PRO A O 1
ATOM 654 N N . LEU A 1 85 ? -23.739 1.025 26.029 1.00 66.19 85 LEU A N 1
ATOM 655 C CA . LEU A 1 85 ? -22.698 1.070 27.048 1.00 66.19 85 LEU A CA 1
ATOM 656 C C . LEU A 1 85 ? -22.942 -0.085 28.035 1.00 66.19 85 LEU A C 1
ATOM 658 O O . LEU A 1 85 ? -24.067 -0.224 28.523 1.00 66.19 85 LEU A O 1
ATOM 662 N N . PRO A 1 86 ? -21.935 -0.930 28.325 1.00 65.38 86 PRO A N 1
ATOM 663 C CA . PRO A 1 86 ? -22.088 -1.984 29.312 1.00 65.38 86 PRO A CA 1
ATOM 664 C C . PRO A 1 86 ? -22.317 -1.341 30.681 1.00 65.38 86 PRO A C 1
ATOM 666 O O . PRO A 1 86 ? -21.464 -0.620 31.197 1.00 65.38 86 PRO A O 1
ATOM 669 N N . VAL A 1 87 ? -23.482 -1.599 31.273 1.00 62.75 87 VAL A N 1
ATOM 670 C CA . VAL A 1 87 ? -23.695 -1.368 32.703 1.00 62.75 87 VAL A CA 1
ATOM 671 C C . VAL A 1 87 ? -22.698 -2.243 33.477 1.00 62.75 87 VAL A C 1
ATOM 673 O O . VAL A 1 87 ? -22.518 -3.408 33.108 1.00 62.75 87 VAL A O 1
ATOM 676 N N . PRO A 1 88 ? -22.005 -1.727 34.509 1.00 49.56 88 PRO A N 1
ATOM 677 C CA . PRO A 1 88 ? -21.076 -2.536 35.284 1.00 49.56 88 PRO A CA 1
ATOM 678 C C . PRO A 1 88 ? -21.861 -3.608 36.046 1.00 49.56 88 PRO A C 1
ATOM 680 O O . PRO A 1 88 ? -22.500 -3.333 37.059 1.00 49.56 88 PRO A O 1
ATOM 683 N N . ALA A 1 89 ? -21.822 -4.839 35.541 1.00 53.59 89 ALA A N 1
ATOM 684 C CA . ALA A 1 89 ? -22.180 -6.012 36.315 1.00 53.59 89 ALA A CA 1
ATOM 685 C C . ALA A 1 89 ? -21.052 -6.261 37.319 1.00 53.59 89 ALA A C 1
ATOM 687 O O . ALA A 1 89 ? -19.893 -6.437 36.936 1.00 53.59 89 ALA A O 1
ATOM 688 N N . SER A 1 90 ? -21.405 -6.230 38.602 1.00 46.25 90 SER A N 1
ATOM 689 C CA . SER A 1 90 ? -20.530 -6.582 39.713 1.00 46.25 90 SER A CA 1
ATOM 690 C C . SER A 1 90 ? -19.774 -7.876 39.421 1.00 46.25 90 SER A C 1
ATOM 692 O O . SER A 1 90 ? -20.347 -8.885 39.010 1.00 46.25 90 SER A O 1
ATOM 694 N N . SER A 1 91 ? -18.466 -7.824 39.634 1.00 46.12 91 SER A N 1
ATOM 695 C CA . SER A 1 91 ? -17.536 -8.929 39.483 1.00 46.12 91 SER A CA 1
ATOM 696 C C . SER A 1 91 ? -17.931 -10.108 40.371 1.00 46.12 91 SER A C 1
ATOM 698 O O . SER A 1 91 ? -17.973 -10.014 41.595 1.00 46.12 91 SER A O 1
ATOM 700 N N . THR A 1 92 ? -18.133 -11.271 39.762 1.00 38.50 92 THR A N 1
ATOM 701 C CA . THR A 1 92 ? -17.897 -12.545 40.441 1.00 38.50 92 THR A CA 1
ATOM 702 C C . THR A 1 92 ? -17.049 -13.395 39.514 1.00 38.50 92 THR A C 1
ATOM 704 O O . THR A 1 92 ? -17.450 -13.737 38.405 1.00 38.50 92 THR A O 1
ATOM 707 N N . ALA A 1 93 ? -15.815 -13.643 39.944 1.00 49.06 93 ALA A N 1
ATOM 708 C CA . ALA A 1 93 ? -14.889 -14.514 39.249 1.00 49.06 93 ALA A CA 1
ATOM 709 C C . ALA A 1 93 ? -15.441 -15.944 39.248 1.00 49.06 93 ALA A C 1
ATOM 711 O O . ALA A 1 93 ? -15.838 -16.473 40.286 1.00 49.06 93 ALA A O 1
ATOM 712 N N . SER A 1 94 ? -15.440 -16.590 38.088 1.00 41.47 94 SER A N 1
ATOM 713 C CA . SER A 1 94 ? -15.594 -18.039 37.989 1.00 41.47 94 SER A CA 1
ATOM 714 C C . SER A 1 94 ? -14.711 -18.536 36.855 1.00 41.47 94 SER A C 1
ATOM 716 O O . SER A 1 94 ? -14.939 -18.243 35.685 1.00 41.47 94 SER A O 1
ATOM 718 N N . ILE A 1 95 ? -13.664 -19.259 37.236 1.00 47.97 95 ILE A N 1
ATOM 719 C CA . ILE A 1 95 ? -12.860 -20.093 36.349 1.00 47.97 95 ILE A CA 1
ATOM 720 C C . ILE A 1 95 ? -13.766 -21.223 35.846 1.00 47.97 95 ILE A C 1
ATOM 722 O O . ILE A 1 95 ? -14.338 -21.943 36.663 1.00 47.97 95 ILE A O 1
ATOM 726 N N . ALA A 1 96 ? -13.877 -21.401 34.528 1.00 44.31 96 ALA A N 1
ATOM 727 C CA . ALA A 1 96 ? -14.433 -22.615 33.935 1.00 44.31 96 ALA A CA 1
ATOM 728 C C . ALA A 1 96 ? -13.857 -22.867 32.529 1.00 44.31 96 ALA A C 1
ATOM 730 O O . ALA A 1 96 ? -13.701 -21.962 31.713 1.00 44.31 96 ALA A O 1
ATOM 731 N N . THR A 1 97 ? -13.515 -24.130 32.302 1.00 48.06 97 THR A N 1
ATOM 732 C CA . THR A 1 97 ? -12.990 -24.782 31.095 1.00 48.06 97 THR A CA 1
ATOM 733 C C . THR A 1 97 ? -13.903 -24.636 29.861 1.00 48.06 97 THR A C 1
ATOM 735 O O . THR A 1 97 ? -15.099 -24.383 30.010 1.00 48.06 97 THR A O 1
ATOM 738 N N . PRO A 1 98 ? -13.395 -24.818 28.619 1.00 44.59 98 PRO A N 1
ATOM 739 C CA . PRO A 1 98 ? -14.195 -24.628 27.412 1.00 44.59 98 PRO A CA 1
ATOM 740 C C . PRO A 1 98 ? -15.088 -25.850 27.153 1.00 44.59 98 PRO A C 1
ATOM 742 O O . PRO A 1 98 ? -14.744 -26.746 26.385 1.00 44.59 98 PRO A O 1
ATOM 745 N N . ALA A 1 99 ? -16.259 -25.885 27.785 1.00 47.91 99 ALA A N 1
ATOM 746 C CA . ALA A 1 99 ? -17.378 -26.693 27.315 1.00 47.91 99 ALA A CA 1
ATOM 747 C C . ALA A 1 99 ? -18.182 -25.859 26.308 1.00 47.91 99 ALA A C 1
ATOM 749 O O . ALA A 1 99 ? -18.498 -24.700 26.571 1.00 47.91 99 ALA A O 1
ATOM 750 N N . GLN A 1 100 ? -18.478 -26.438 25.142 1.00 55.62 100 GLN A N 1
ATOM 751 C CA . GLN A 1 100 ? -19.199 -25.805 24.038 1.00 55.62 100 GLN A CA 1
ATOM 752 C C . GLN A 1 100 ? -20.580 -25.289 24.478 1.00 55.62 100 GLN A C 1
ATOM 754 O O . GLN A 1 100 ? -21.587 -25.996 24.405 1.00 55.62 100 GLN A O 1
ATOM 759 N N . ALA A 1 101 ? -20.641 -24.037 24.924 1.00 52.94 101 ALA A N 1
ATOM 760 C CA . ALA A 1 101 ? -21.891 -23.317 25.070 1.00 52.94 101 ALA A CA 1
ATOM 761 C C . ALA A 1 101 ? -22.388 -22.982 23.661 1.00 52.94 101 ALA A C 1
ATOM 763 O O . ALA A 1 101 ? -21.730 -22.249 22.920 1.00 52.94 101 ALA A O 1
ATOM 764 N N . LYS A 1 102 ? -23.537 -23.549 23.275 1.00 63.19 102 LYS A N 1
ATOM 765 C CA . LYS A 1 102 ? -24.235 -23.141 22.053 1.00 63.19 102 LYS A CA 1
ATOM 766 C C . LYS A 1 102 ? -24.397 -21.614 22.088 1.00 63.19 102 LYS A C 1
ATOM 768 O O . LYS A 1 102 ? -24.882 -21.101 23.100 1.00 63.19 102 LYS A O 1
ATOM 773 N N . PRO A 1 103 ? -23.959 -20.883 21.050 1.00 61.62 103 PRO A N 1
ATOM 774 C CA . PRO A 1 103 ? -24.015 -19.431 21.077 1.00 61.62 103 PRO A CA 1
ATOM 775 C C . PRO A 1 103 ? -25.475 -18.970 21.172 1.00 61.62 103 PRO A C 1
ATOM 777 O O . PRO A 1 103 ? -26.341 -19.473 20.462 1.00 61.62 103 PRO A O 1
ATOM 780 N N . LEU A 1 104 ? -25.747 -17.970 22.024 1.00 65.56 104 LEU A N 1
ATOM 781 C CA . LEU A 1 104 ? -27.049 -17.280 22.092 1.00 65.56 104 LEU A CA 1
ATOM 782 C C . LEU A 1 104 ? -27.443 -16.614 20.758 1.00 65.56 104 LEU A C 1
ATOM 784 O O . LEU A 1 104 ? -28.572 -16.156 20.601 1.00 65.56 104 LEU A O 1
ATOM 788 N N . GLN A 1 105 ? -26.513 -16.521 19.807 1.00 69.88 105 GLN A N 1
ATOM 789 C CA . GLN A 1 105 ? -26.739 -15.954 18.487 1.00 69.88 105 GLN A CA 1
ATOM 790 C C . GLN A 1 105 ? -26.792 -17.07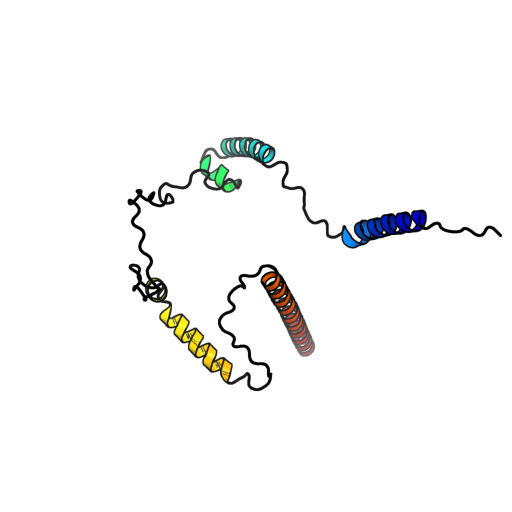1 17.443 1.00 69.88 105 GLN A C 1
ATOM 792 O O . GLN A 1 105 ? -25.954 -17.972 17.491 1.00 69.88 105 GLN A O 1
ATOM 797 N N . PRO A 1 106 ? -27.726 -17.006 16.478 1.00 79.69 106 PRO A N 1
ATOM 798 C CA . PRO A 1 106 ? -27.789 -17.993 15.412 1.00 79.69 106 PRO A CA 1
ATOM 799 C C . PRO A 1 106 ? -26.473 -18.002 14.628 1.00 79.69 106 PRO A C 1
ATOM 801 O O . PRO A 1 106 ? -25.947 -16.940 14.279 1.00 79.69 106 PRO A O 1
ATOM 804 N N . ASP A 1 107 ? -25.960 -19.203 14.352 1.00 84.25 107 ASP A N 1
ATOM 805 C CA . ASP A 1 107 ? -24.701 -19.408 13.637 1.00 84.25 107 ASP A CA 1
ATOM 806 C C . ASP A 1 107 ? -24.645 -18.594 12.343 1.00 84.25 107 ASP A C 1
ATOM 808 O O . ASP A 1 107 ? -25.631 -18.464 11.609 1.00 84.25 107 ASP A O 1
ATOM 812 N N . LEU A 1 108 ? -23.454 -18.088 12.025 1.00 87.31 108 LEU A N 1
ATOM 813 C CA . LEU A 1 108 ? -23.209 -17.287 10.822 1.00 87.31 108 LEU A CA 1
ATOM 814 C C . LEU A 1 108 ? -23.622 -18.034 9.545 1.00 87.31 108 LEU A C 1
ATOM 816 O O . LEU A 1 108 ? -24.158 -17.428 8.619 1.00 87.31 108 LEU A O 1
ATOM 820 N N . ILE A 1 109 ? -23.443 -19.359 9.531 1.00 86.62 109 ILE A N 1
ATOM 821 C CA . ILE A 1 109 ? -23.851 -20.241 8.431 1.00 86.62 109 ILE A CA 1
ATOM 822 C C . ILE A 1 109 ? -25.362 -20.139 8.177 1.00 86.62 109 ILE A C 1
ATOM 824 O O . ILE A 1 109 ? -25.794 -20.114 7.025 1.00 86.62 109 ILE A O 1
ATOM 828 N N . THR A 1 110 ? -26.158 -20.045 9.243 1.00 87.31 110 THR A N 1
ATOM 829 C CA . THR A 1 110 ? -27.619 -19.929 9.174 1.00 87.31 110 THR A CA 1
ATOM 830 C C . THR A 1 110 ? -28.048 -18.491 8.884 1.00 87.31 110 THR A C 1
ATOM 832 O O . THR A 1 110 ? -28.909 -18.284 8.037 1.00 87.31 110 THR A O 1
ATOM 835 N N . ARG A 1 111 ? -27.413 -17.484 9.503 1.00 89.19 111 ARG A N 1
ATOM 836 C CA . ARG A 1 111 ? -27.733 -16.058 9.271 1.00 89.19 111 ARG A CA 1
ATOM 837 C C . ARG A 1 111 ? -27.538 -15.623 7.822 1.00 89.19 111 ARG A C 1
ATOM 839 O O . ARG A 1 111 ? -28.301 -14.803 7.326 1.00 89.19 111 ARG A O 1
ATOM 846 N N . TYR A 1 112 ? -26.513 -16.157 7.166 1.00 88.62 112 TYR A N 1
ATOM 847 C CA . TYR A 1 112 ? -26.143 -15.774 5.805 1.00 88.62 112 TYR A CA 1
ATOM 848 C C . TYR A 1 112 ? -26.440 -16.864 4.766 1.00 88.62 112 TYR A C 1
ATOM 850 O O . TYR A 1 112 ? -25.983 -16.752 3.632 1.00 88.62 112 TYR A O 1
ATOM 858 N N . ASN A 1 113 ? -27.187 -17.916 5.131 1.00 88.25 113 ASN A N 1
ATOM 859 C CA . ASN A 1 113 ? -27.533 -19.037 4.245 1.00 88.25 113 ASN A CA 1
ATOM 860 C C . ASN A 1 113 ? -26.321 -19.633 3.494 1.00 88.25 113 ASN A C 1
ATOM 862 O O . ASN A 1 113 ? -26.408 -20.015 2.329 1.00 88.25 113 ASN A O 1
ATOM 866 N N . LEU A 1 114 ? -25.173 -19.749 4.169 1.00 88.62 114 LEU A N 1
ATOM 867 C CA . LEU A 1 114 ? -23.903 -20.161 3.552 1.00 88.62 114 LEU A CA 1
ATOM 868 C C . LEU A 1 114 ? -23.791 -21.674 3.323 1.00 88.62 114 LEU A C 1
ATOM 870 O O . LEU A 1 114 ? -22.785 -22.139 2.797 1.00 88.62 114 LEU A O 1
ATOM 874 N N . LYS A 1 115 ? -24.817 -22.447 3.691 1.00 87.69 115 LYS A N 1
ATOM 875 C CA . LYS A 1 115 ? -24.834 -23.914 3.569 1.00 87.69 115 LYS A CA 1
ATOM 876 C C . LYS A 1 115 ? -24.589 -24.377 2.129 1.00 87.69 115 LYS A C 1
ATOM 878 O O . LYS A 1 115 ? -23.788 -25.277 1.917 1.00 87.69 115 LYS A O 1
ATOM 883 N N . ALA A 1 116 ? -25.217 -23.721 1.149 1.00 86.12 116 ALA A N 1
ATOM 884 C CA . ALA A 1 116 ? -25.031 -24.046 -0.266 1.00 86.12 116 ALA A CA 1
ATOM 885 C C . ALA A 1 116 ? -23.603 -23.743 -0.746 1.00 86.12 116 ALA A C 1
ATOM 887 O O . ALA A 1 116 ? -23.018 -24.545 -1.462 1.00 86.12 116 ALA A O 1
ATOM 888 N N . LYS A 1 117 ? -23.010 -22.632 -0.285 1.00 84.75 117 LYS A N 1
ATOM 889 C CA . LYS A 1 117 ? -21.628 -22.265 -0.623 1.00 84.75 117 LYS A CA 1
ATOM 890 C C . LYS A 1 117 ? -20.596 -23.205 -0.010 1.00 84.75 117 LYS A C 1
ATOM 892 O O . LYS A 1 117 ? -19.623 -23.522 -0.676 1.00 84.75 117 LYS A O 1
ATOM 897 N N . LEU A 1 118 ? -20.812 -23.669 1.224 1.00 83.88 118 LEU A N 1
ATOM 898 C CA . LEU A 1 118 ? -19.947 -24.686 1.828 1.00 83.88 118 LEU A CA 1
ATOM 899 C C . LEU A 1 118 ? -20.056 -26.031 1.103 1.00 83.88 118 LEU A C 1
ATOM 901 O O . LEU A 1 118 ? -19.045 -26.697 0.936 1.00 83.88 118 LEU A O 1
ATOM 905 N N . ALA A 1 119 ? -21.254 -26.425 0.662 1.00 83.44 119 ALA A N 1
ATOM 906 C CA . ALA A 1 119 ? -21.434 -27.641 -0.129 1.00 83.44 119 ALA A CA 1
ATOM 907 C C . ALA A 1 119 ? -20.769 -27.524 -1.513 1.00 83.44 119 ALA A C 1
ATOM 909 O O . ALA A 1 119 ? -20.105 -28.456 -1.955 1.00 83.44 119 ALA A O 1
ATOM 910 N N . GLU A 1 120 ? -20.882 -26.365 -2.167 1.00 80.69 120 GLU A N 1
ATOM 911 C CA . GLU A 1 120 ? -20.196 -26.070 -3.429 1.00 80.69 120 GLU A CA 1
ATOM 912 C C . GLU A 1 120 ? -18.670 -26.064 -3.251 1.00 80.69 120 GLU A C 1
ATOM 914 O O . GLU A 1 120 ? -17.963 -26.688 -4.034 1.00 80.69 120 GLU A O 1
ATOM 919 N N . GLU A 1 121 ? -18.148 -25.441 -2.192 1.00 77.19 121 GLU A N 1
ATOM 920 C CA . GLU A 1 121 ? -16.713 -25.424 -1.880 1.00 77.19 121 GLU A CA 1
ATOM 921 C C . GLU A 1 121 ? -16.180 -26.813 -1.499 1.00 77.19 121 GLU A C 1
ATOM 923 O O . GLU A 1 121 ? -15.094 -27.178 -1.944 1.00 77.19 121 GLU A O 1
ATOM 928 N N . ALA A 1 122 ? -16.949 -27.609 -0.751 1.00 73.50 122 ALA A N 1
ATOM 929 C CA . ALA A 1 122 ? -16.610 -28.995 -0.431 1.00 73.50 122 ALA A CA 1
ATOM 930 C C . ALA A 1 122 ? -16.604 -29.874 -1.690 1.00 73.50 122 ALA A C 1
ATOM 932 O O . ALA A 1 122 ? -15.628 -30.569 -1.941 1.00 73.50 122 ALA A O 1
ATOM 933 N N . SER A 1 123 ? -17.629 -29.764 -2.542 1.00 69.44 123 SER A N 1
ATOM 934 C CA . SER A 1 123 ? -17.660 -30.489 -3.818 1.00 69.44 123 SER A CA 1
ATOM 935 C C . SER A 1 123 ? -16.522 -30.051 -4.744 1.00 69.44 123 SER A C 1
ATOM 937 O O . SER A 1 123 ? -15.871 -30.881 -5.363 1.00 69.44 123 SER A O 1
ATOM 939 N N . LYS A 1 124 ? -16.191 -28.757 -4.781 1.00 65.44 124 LYS A N 1
ATOM 940 C CA . LYS A 1 124 ? -15.046 -28.230 -5.528 1.00 65.44 124 LYS A CA 1
ATOM 941 C C . LYS A 1 124 ? -13.708 -28.704 -4.956 1.00 65.44 124 LYS A C 1
ATOM 943 O O . LYS A 1 124 ? -12.763 -28.863 -5.720 1.00 65.44 124 LYS A O 1
ATOM 948 N N . ALA A 1 125 ? -13.611 -28.925 -3.648 1.00 60.75 125 ALA A N 1
ATOM 949 C CA . ALA A 1 125 ? -12.437 -29.532 -3.030 1.00 60.75 125 ALA A CA 1
ATOM 950 C C . ALA A 1 125 ? -12.293 -31.015 -3.417 1.00 60.75 125 ALA A C 1
ATOM 952 O O . ALA A 1 125 ? -11.173 -31.439 -3.689 1.00 60.75 125 ALA A O 1
ATOM 953 N N . ASP A 1 126 ? -13.403 -31.753 -3.529 1.00 55.28 126 ASP A N 1
ATOM 954 C CA . ASP A 1 126 ? -13.412 -33.152 -3.977 1.00 55.28 126 ASP A CA 1
ATOM 955 C C . ASP A 1 126 ? -13.097 -33.283 -5.483 1.00 55.28 126 ASP A C 1
ATOM 95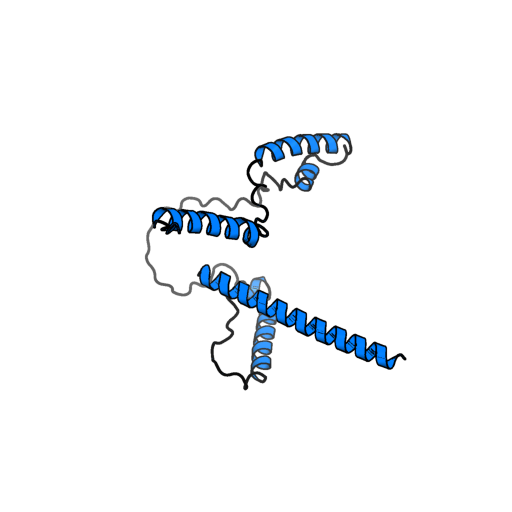7 O O . ASP A 1 126 ? -12.287 -34.120 -5.867 1.00 55.28 126 ASP A O 1
ATOM 961 N N . TYR A 1 127 ? -13.619 -32.396 -6.343 1.00 49.22 127 TYR A N 1
ATOM 962 C CA . TYR A 1 127 ? -13.293 -32.379 -7.783 1.00 49.22 127 TYR A CA 1
ATOM 963 C C . TYR A 1 127 ? -11.848 -31.944 -8.086 1.00 49.22 127 TYR A C 1
ATOM 965 O O . TYR A 1 127 ? -11.284 -32.340 -9.100 1.00 49.22 127 TYR A O 1
ATOM 973 N N . LEU A 1 128 ? -11.223 -31.143 -7.216 1.00 49.81 128 LEU A N 1
ATOM 974 C CA . LEU A 1 128 ? -9.810 -30.756 -7.346 1.00 49.81 128 LEU A CA 1
ATOM 975 C C . LEU A 1 128 ? -8.847 -31.773 -6.706 1.00 49.81 128 LEU A C 1
ATOM 977 O O . LEU A 1 128 ? -7.633 -31.600 -6.812 1.00 49.81 128 LEU A O 1
ATOM 981 N N . ALA A 1 129 ? -9.363 -32.813 -6.042 1.00 49.38 129 ALA A N 1
ATOM 982 C CA . ALA A 1 129 ? -8.557 -33.898 -5.488 1.00 49.38 129 ALA A CA 1
ATOM 983 C C . ALA A 1 129 ? -8.191 -34.966 -6.538 1.00 49.38 129 ALA A C 1
ATOM 985 O O . ALA A 1 129 ? -7.215 -35.687 -6.341 1.00 49.38 129 ALA A O 1
ATOM 986 N N . GLU A 1 130 ? -8.911 -35.044 -7.664 1.00 44.16 130 GLU A N 1
ATOM 987 C CA . GLU A 1 130 ? -8.627 -36.017 -8.734 1.00 44.16 130 GLU A CA 1
ATOM 988 C C . GLU A 1 130 ? -7.584 -35.535 -9.766 1.00 44.16 130 GLU A C 1
ATOM 990 O O . GLU A 1 130 ? -7.032 -36.359 -10.491 1.00 44.16 130 GLU A O 1
ATOM 995 N N . GLU A 1 131 ? -7.223 -34.243 -9.802 1.00 44.47 131 GLU A N 1
ATOM 996 C CA . GLU A 1 131 ? -6.267 -33.688 -10.789 1.00 44.47 131 GLU A CA 1
ATOM 997 C C . GLU A 1 131 ? -4.853 -33.391 -10.228 1.00 44.47 131 GLU A C 1
ATOM 999 O O . GLU A 1 131 ? -3.997 -32.856 -10.926 1.00 44.47 131 GLU A O 1
ATOM 1004 N N . GLU A 1 132 ? -4.558 -33.750 -8.973 1.00 39.22 132 GLU A N 1
ATOM 1005 C CA . GLU A 1 132 ? -3.300 -33.387 -8.283 1.00 39.22 132 GLU A CA 1
ATOM 1006 C C . GLU A 1 132 ? -2.574 -34.612 -7.680 1.00 39.22 132 GLU A C 1
ATOM 1008 O O . GLU A 1 132 ? -2.064 -34.578 -6.560 1.00 39.22 132 GLU A O 1
ATOM 1013 N N . VAL A 1 133 ? -2.483 -35.721 -8.424 1.00 36.97 133 VAL A N 1
ATOM 1014 C CA . VAL A 1 133 ? -1.630 -36.875 -8.042 1.00 36.97 133 VAL A CA 1
ATOM 1015 C C . VAL A 1 133 ? -0.152 -36.669 -8.435 1.00 36.97 133 VAL A C 1
ATOM 1017 O O . VAL A 1 133 ? 0.708 -37.458 -8.053 1.00 36.97 133 VAL A O 1
ATOM 1020 N N . ALA A 1 134 ? 0.211 -35.578 -9.118 1.00 38.62 134 ALA A N 1
ATOM 1021 C CA . ALA A 1 134 ? 1.559 -35.405 -9.669 1.00 38.62 134 ALA A CA 1
ATOM 1022 C C . ALA A 1 134 ? 2.337 -34.174 -9.171 1.00 38.62 134 ALA A C 1
ATOM 1024 O O . ALA A 1 134 ? 3.135 -33.633 -9.923 1.00 38.62 134 ALA A O 1
ATOM 1025 N N . THR A 1 135 ? 2.205 -33.758 -7.905 1.00 32.12 135 THR A N 1
ATOM 1026 C CA . THR A 1 135 ? 3.330 -33.053 -7.254 1.00 32.12 135 THR A CA 1
ATOM 1027 C C . THR A 1 135 ? 3.321 -33.215 -5.738 1.00 32.12 135 THR A C 1
ATOM 1029 O O . THR A 1 135 ? 2.647 -32.517 -4.984 1.00 32.12 135 THR A O 1
ATOM 1032 N N . SER A 1 136 ? 4.129 -34.163 -5.281 1.00 37.88 136 SER A N 1
ATOM 1033 C CA . SER A 1 136 ? 4.473 -34.398 -3.886 1.00 37.88 136 SER A CA 1
ATOM 1034 C C . SER A 1 136 ? 4.984 -33.126 -3.197 1.00 37.88 136 SER A C 1
ATOM 1036 O O . SER A 1 136 ? 6.064 -32.643 -3.522 1.00 37.88 136 SER A O 1
ATOM 1038 N N . THR A 1 137 ? 4.247 -32.603 -2.217 1.00 32.28 137 THR A N 1
ATOM 1039 C CA . THR A 1 137 ? 4.666 -32.506 -0.803 1.00 32.28 137 THR A CA 1
ATOM 1040 C C . THR A 1 137 ? 3.443 -32.060 0.003 1.00 32.28 137 THR A C 1
ATOM 1042 O O . THR A 1 137 ? 2.946 -30.947 -0.160 1.00 32.28 137 THR A O 1
ATOM 1045 N N . GLY A 1 138 ? 2.931 -32.938 0.864 1.00 38.41 138 GLY A N 1
ATOM 1046 C CA . GLY A 1 138 ? 1.716 -32.697 1.634 1.00 38.41 138 GLY A CA 1
ATOM 1047 C C . GLY A 1 138 ? 1.825 -31.496 2.572 1.00 38.41 138 GLY A C 1
ATOM 1048 O O . GLY A 1 138 ? 2.503 -31.556 3.592 1.00 38.41 138 GLY A O 1
ATOM 1049 N N . LYS A 1 139 ? 1.079 -30.433 2.266 1.00 39.22 139 LYS A N 1
ATOM 1050 C CA . LYS A 1 139 ? 0.418 -29.584 3.262 1.00 39.22 139 LYS A CA 1
ATOM 1051 C C . LYS A 1 139 ? -0.952 -29.209 2.718 1.00 39.22 139 LYS A C 1
ATOM 1053 O O . LYS A 1 139 ? -1.077 -28.495 1.729 1.00 39.22 139 LYS A O 1
ATOM 1058 N N . GLN A 1 140 ? -1.962 -29.767 3.371 1.00 42.19 140 GLN A N 1
ATOM 1059 C CA . GLN A 1 140 ? -3.379 -29.596 3.093 1.00 42.19 140 GLN A CA 1
ATOM 1060 C C . GLN A 1 140 ? -3.720 -28.114 2.876 1.00 42.19 140 GLN A C 1
ATOM 1062 O O . GLN A 1 140 ? -3.435 -27.275 3.732 1.00 42.19 140 GLN A O 1
ATOM 1067 N N . LYS A 1 141 ? -4.365 -27.804 1.744 1.00 52.38 141 LYS A N 1
ATOM 1068 C CA . LYS A 1 141 ? -5.051 -26.530 1.487 1.00 52.38 141 LYS A CA 1
ATOM 1069 C C . LYS A 1 141 ? -6.274 -26.422 2.413 1.00 52.38 141 LYS A C 1
ATOM 1071 O O . LYS A 1 141 ? -7.409 -26.478 1.963 1.00 52.38 141 LYS A O 1
ATOM 1076 N N . GLN A 1 142 ? -6.056 -26.290 3.719 1.00 46.41 142 GLN A N 1
ATOM 1077 C CA . GLN A 1 142 ? -7.073 -25.723 4.600 1.00 46.41 142 GLN A CA 1
ATOM 1078 C C . GLN A 1 142 ? -7.056 -24.214 4.379 1.00 46.41 142 GLN A C 1
ATOM 1080 O O . GLN A 1 142 ? -5.981 -23.612 4.357 1.00 46.41 142 GLN A O 1
ATOM 1085 N N . GLY A 1 143 ? -8.240 -23.652 4.117 1.00 53.03 143 GLY A N 1
ATOM 1086 C CA . GLY A 1 143 ? -8.469 -22.288 3.645 1.00 53.03 143 GLY A CA 1
ATOM 1087 C C . GLY A 1 143 ? -7.445 -21.298 4.176 1.00 53.03 143 GLY A C 1
ATOM 1088 O O . GLY A 1 143 ? -7.232 -21.224 5.382 1.00 53.03 143 GLY A O 1
ATOM 1089 N N . GLN A 1 144 ? -6.799 -20.600 3.238 1.00 62.25 144 GLN A N 1
ATOM 1090 C CA . GLN A 1 144 ? -5.640 -19.722 3.395 1.00 62.25 144 GLN A CA 1
ATOM 1091 C C . GLN A 1 144 ? -5.886 -18.644 4.462 1.00 62.25 144 GLN A C 1
ATOM 1093 O O . GLN A 1 144 ? -6.146 -17.477 4.163 1.00 62.25 144 GLN A O 1
ATOM 1098 N N . ALA A 1 145 ? -5.826 -19.053 5.723 1.00 66.44 145 ALA A N 1
ATOM 1099 C CA . ALA A 1 145 ? -5.989 -18.197 6.868 1.00 66.44 145 ALA A CA 1
ATOM 1100 C C . ALA A 1 145 ? -4.750 -17.318 6.928 1.00 66.44 145 ALA A C 1
ATOM 1102 O O . ALA A 1 145 ? -3.607 -17.778 6.919 1.00 66.44 145 ALA A O 1
ATOM 1103 N N . TRP A 1 146 ? -4.994 -16.020 6.917 1.00 72.00 146 TRP A N 1
ATOM 1104 C CA . TRP A 1 146 ? -3.965 -15.009 7.005 1.00 72.00 146 TRP A CA 1
ATOM 1105 C C . TRP A 1 146 ? -3.135 -15.254 8.278 1.00 72.00 146 TRP A C 1
ATOM 1107 O O . TRP A 1 146 ? -3.675 -15.259 9.384 1.00 72.00 146 TRP A O 1
ATOM 1117 N N . SER A 1 147 ? -1.830 -15.508 8.129 1.00 78.00 147 SER A N 1
ATOM 1118 C CA . SER A 1 147 ? -0.992 -15.921 9.260 1.00 78.00 147 SER A CA 1
ATOM 1119 C C . SER A 1 147 ? -0.951 -14.837 10.339 1.00 78.00 147 SER A C 1
ATOM 1121 O O . SER A 1 147 ? -0.941 -13.639 10.041 1.00 78.00 147 SER A O 1
ATOM 1123 N N . ALA A 1 148 ? -0.947 -15.230 11.614 1.00 77.44 148 ALA A N 1
ATOM 1124 C CA . ALA A 1 148 ? -0.903 -14.297 12.744 1.00 77.44 148 ALA A CA 1
ATOM 1125 C C . ALA A 1 148 ? 0.455 -13.572 12.860 1.00 77.44 148 ALA A C 1
ATOM 1127 O O . ALA A 1 148 ? 0.513 -12.444 13.349 1.00 77.44 148 ALA A O 1
ATOM 1128 N N . ASN A 1 149 ? 1.530 -14.181 12.350 1.00 85.88 149 ASN A N 1
ATOM 1129 C CA . ASN A 1 149 ? 2.884 -13.633 12.361 1.00 85.88 149 ASN A CA 1
ATOM 1130 C C . ASN A 1 149 ? 3.100 -12.630 11.209 1.00 85.88 149 ASN A C 1
ATOM 1132 O O . ASN A 1 149 ? 2.877 -12.943 10.038 1.00 85.88 149 ASN A O 1
ATOM 1136 N N . LYS A 1 150 ? 3.566 -11.414 11.526 1.00 89.38 150 LYS A N 1
ATOM 1137 C CA . LYS A 1 150 ? 3.781 -10.330 10.552 1.00 89.38 150 LYS A CA 1
ATOM 1138 C C . LYS A 1 150 ? 4.812 -10.690 9.476 1.00 89.38 150 LYS A C 1
ATOM 1140 O O . LYS A 1 150 ? 4.572 -10.381 8.311 1.00 89.38 150 LYS A O 1
ATOM 1145 N N . GLY A 1 151 ? 5.928 -11.321 9.847 1.00 91.81 151 GLY A N 1
ATOM 1146 C CA . GLY A 1 151 ? 7.004 -11.651 8.901 1.00 91.81 151 GLY A CA 1
ATOM 1147 C C . GLY A 1 151 ? 6.563 -12.699 7.879 1.00 91.81 151 GLY A C 1
ATOM 1148 O O . GLY A 1 151 ? 6.669 -12.490 6.674 1.00 91.81 151 GLY A O 1
ATOM 1149 N N . GLU A 1 152 ? 5.954 -13.781 8.359 1.00 87.38 152 GLU A N 1
ATOM 1150 C CA . GLU A 1 152 ? 5.410 -14.844 7.506 1.00 87.38 152 GLU A CA 1
ATOM 1151 C C . GLU A 1 152 ? 4.298 -14.336 6.591 1.00 87.38 152 GLU A C 1
ATOM 1153 O O . GLU A 1 152 ? 4.237 -14.693 5.418 1.00 87.38 152 GLU A O 1
ATOM 1158 N N . ARG A 1 153 ? 3.433 -13.458 7.105 1.00 91.06 153 ARG A N 1
ATOM 1159 C CA . ARG A 1 153 ? 2.363 -12.832 6.327 1.00 91.06 153 ARG A CA 1
ATOM 1160 C C . ARG A 1 153 ? 2.915 -11.970 5.199 1.00 91.06 153 ARG A C 1
ATOM 1162 O O . ARG A 1 153 ? 2.389 -12.015 4.090 1.00 91.06 153 ARG A O 1
ATOM 1169 N N . GLN A 1 154 ? 3.964 -11.191 5.468 1.00 90.88 154 GLN A N 1
ATOM 1170 C CA . GLN A 1 154 ? 4.625 -10.381 4.444 1.00 90.88 154 GLN A CA 1
ATOM 1171 C C . GLN A 1 154 ? 5.249 -11.262 3.359 1.00 90.88 154 GLN A C 1
ATOM 1173 O O . GLN A 1 154 ? 4.998 -11.011 2.181 1.00 90.88 154 GLN A O 1
ATOM 1178 N N . ALA A 1 155 ? 5.963 -12.322 3.743 1.00 92.31 155 ALA A N 1
ATOM 1179 C CA . ALA A 1 155 ? 6.548 -13.273 2.798 1.00 92.31 155 ALA A CA 1
ATOM 1180 C C . ALA A 1 155 ? 5.476 -13.988 1.954 1.00 92.31 155 ALA A C 1
ATOM 1182 O O . ALA A 1 155 ? 5.608 -14.115 0.738 1.00 92.31 155 ALA A O 1
ATOM 1183 N N . LEU A 1 156 ? 4.366 -14.398 2.573 1.00 91.06 156 LEU A N 1
ATOM 1184 C CA . LEU A 1 156 ? 3.258 -15.059 1.884 1.00 91.06 156 LEU A CA 1
ATOM 1185 C C . LEU A 1 156 ? 2.557 -14.121 0.892 1.00 91.06 156 LEU A C 1
ATOM 1187 O O . LEU A 1 156 ? 2.235 -14.533 -0.222 1.00 91.06 156 LEU A O 1
ATOM 1191 N N . LEU A 1 157 ? 2.344 -12.853 1.258 1.00 91.31 157 LEU A N 1
ATOM 1192 C CA . LEU A 1 157 ? 1.764 -11.857 0.352 1.00 91.31 157 LEU A CA 1
ATOM 1193 C C . LEU A 1 157 ? 2.700 -11.512 -0.810 1.00 91.31 157 LEU A C 1
ATOM 1195 O O . LEU A 1 157 ? 2.222 -11.342 -1.931 1.00 91.31 157 LEU A O 1
ATOM 1199 N N . GLN A 1 158 ? 4.010 -11.431 -0.562 1.00 93.81 158 GLN A N 1
ATOM 1200 C CA . GLN A 1 158 ? 5.015 -11.250 -1.615 1.00 93.81 158 GLN A CA 1
ATOM 1201 C C . GLN A 1 158 ? 4.970 -12.412 -2.603 1.00 93.81 158 GLN A C 1
ATOM 1203 O O . GLN A 1 158 ? 4.758 -12.185 -3.791 1.00 93.81 158 GLN A O 1
ATOM 1208 N N . ARG A 1 159 ? 5.009 -13.648 -2.098 1.00 92.62 159 ARG A N 1
ATOM 1209 C CA . ARG A 1 159 ? 4.902 -14.851 -2.924 1.00 92.62 159 ARG A CA 1
ATOM 1210 C C . ARG A 1 159 ? 3.613 -14.872 -3.751 1.00 92.62 159 ARG A C 1
ATOM 1212 O O . ARG A 1 159 ? 3.665 -15.067 -4.959 1.00 92.62 159 ARG A O 1
ATOM 1219 N N . ARG A 1 160 ? 2.458 -14.580 -3.139 1.00 93.25 160 ARG A N 1
ATOM 1220 C CA . ARG A 1 160 ? 1.169 -14.519 -3.855 1.00 93.25 160 ARG A CA 1
ATOM 1221 C C . ARG A 1 160 ? 1.156 -13.433 -4.939 1.00 93.25 160 ARG A C 1
ATOM 1223 O O . ARG A 1 160 ? 0.539 -13.617 -5.987 1.00 93.25 160 ARG A O 1
ATOM 1230 N N . ARG A 1 161 ? 1.818 -12.294 -4.698 1.00 95.44 161 ARG A N 1
ATOM 1231 C CA . ARG A 1 161 ? 1.957 -11.207 -5.680 1.00 95.44 161 ARG A CA 1
ATOM 1232 C C . ARG A 1 161 ? 2.851 -11.622 -6.846 1.00 95.44 161 ARG A C 1
ATOM 1234 O O . ARG A 1 161 ? 2.489 -11.373 -7.991 1.00 95.44 161 ARG A O 1
ATOM 1241 N N . GLU A 1 162 ? 3.987 -12.248 -6.569 1.00 96.44 162 GLU A N 1
ATOM 1242 C CA . GLU A 1 162 ? 4.922 -12.737 -7.588 1.00 96.44 162 GLU A CA 1
ATOM 1243 C C . GLU A 1 162 ? 4.288 -13.828 -8.459 1.00 96.44 162 GLU A C 1
ATOM 1245 O O . GLU A 1 162 ? 4.371 -13.761 -9.687 1.00 96.44 162 GLU A O 1
ATOM 1250 N N . GLU A 1 163 ? 3.567 -14.769 -7.844 1.00 94.69 163 GLU A N 1
ATOM 1251 C CA . GLU A 1 163 ? 2.805 -15.807 -8.549 1.00 94.69 163 GLU A CA 1
ATOM 1252 C C . GLU A 1 163 ? 1.745 -15.194 -9.476 1.00 94.69 163 GLU A C 1
ATOM 1254 O O . GLU A 1 163 ? 1.634 -15.577 -10.642 1.00 94.69 163 GLU A O 1
ATOM 1259 N N . MET A 1 164 ? 1.016 -14.179 -9.000 1.00 92.56 164 MET A N 1
ATOM 1260 C CA . MET A 1 164 ? 0.037 -13.462 -9.818 1.00 92.56 164 MET A CA 1
ATOM 1261 C C . MET A 1 164 ? 0.690 -12.744 -11.005 1.00 92.56 164 MET A C 1
ATOM 1263 O O . MET A 1 164 ? 0.162 -12.795 -12.114 1.00 92.56 164 MET A O 1
ATOM 1267 N N . ILE A 1 165 ? 1.838 -12.096 -10.795 1.00 96.12 165 ILE A N 1
ATOM 1268 C CA . ILE A 1 165 ? 2.569 -11.405 -11.865 1.00 96.12 165 ILE A CA 1
ATOM 1269 C C . ILE A 1 165 ? 3.032 -12.406 -12.928 1.00 96.12 165 ILE A C 1
ATOM 1271 O O . ILE A 1 165 ? 2.858 -12.149 -14.120 1.00 96.12 165 ILE A O 1
ATOM 1275 N N . MET A 1 166 ? 3.579 -13.556 -12.524 1.00 94.62 166 MET A N 1
ATOM 1276 C CA . MET A 1 166 ? 3.994 -14.594 -13.472 1.00 94.62 166 MET A CA 1
ATOM 1277 C C . MET A 1 166 ? 2.813 -15.179 -14.247 1.00 94.62 166 MET A C 1
ATOM 1279 O O . MET A 1 166 ? 2.900 -15.322 -15.466 1.00 94.62 166 MET A O 1
ATOM 1283 N N . ALA A 1 167 ? 1.700 -15.477 -13.575 1.00 92.75 167 ALA A N 1
ATOM 1284 C CA . ALA A 1 167 ? 0.503 -15.987 -14.237 1.00 92.75 167 ALA A CA 1
ATOM 1285 C C . ALA A 1 167 ? -0.074 -14.967 -15.232 1.00 92.75 167 ALA A C 1
ATOM 1287 O O . ALA A 1 167 ? -0.438 -15.331 -16.349 1.00 92.75 167 ALA A O 1
ATOM 1288 N N . ALA A 1 168 ? -0.106 -13.684 -14.859 1.00 95.06 168 ALA A N 1
ATOM 1289 C CA . ALA A 1 168 ? -0.552 -12.612 -15.741 1.00 95.06 168 ALA A CA 1
ATOM 1290 C C . ALA A 1 168 ? 0.346 -12.475 -16.979 1.00 95.06 168 ALA A C 1
ATOM 1292 O O . ALA A 1 168 ? -0.176 -12.347 -18.084 1.00 95.06 168 ALA A O 1
ATOM 1293 N N . ARG A 1 169 ? 1.675 -12.564 -16.815 1.00 95.12 169 ARG A N 1
ATOM 1294 C CA . ARG A 1 169 ? 2.620 -12.549 -17.945 1.00 95.12 169 ARG A CA 1
ATOM 1295 C C . ARG A 1 169 ? 2.403 -13.725 -18.884 1.00 95.12 169 ARG A C 1
ATOM 1297 O O . ARG A 1 169 ? 2.174 -13.498 -20.064 1.00 95.12 169 ARG A O 1
ATOM 1304 N N . ARG A 1 170 ? 2.353 -14.952 -18.359 1.00 94.06 170 ARG A N 1
ATOM 1305 C CA . ARG A 1 170 ? 2.080 -16.147 -19.176 1.00 94.06 170 ARG A CA 1
ATOM 1306 C C . ARG A 1 170 ? 0.748 -16.041 -19.919 1.00 94.06 170 ARG A C 1
ATOM 1308 O O . ARG A 1 170 ? 0.665 -16.398 -21.087 1.00 94.06 170 ARG A O 1
ATOM 1315 N N . LYS A 1 171 ? -0.292 -15.515 -19.262 1.00 94.75 171 LYS A N 1
ATOM 1316 C CA . LYS A 1 171 ? -1.599 -15.289 -19.893 1.00 94.75 171 LYS A CA 1
ATOM 1317 C C . LYS A 1 171 ? -1.527 -14.241 -21.008 1.00 94.75 171 LYS A C 1
ATOM 1319 O O . LYS A 1 171 ? -2.166 -14.417 -22.040 1.00 94.75 171 LYS A O 1
ATOM 1324 N N . MET A 1 172 ? -0.769 -13.164 -20.811 1.00 88.25 172 MET A N 1
ATOM 1325 C CA . MET A 1 172 ? -0.570 -12.135 -21.833 1.00 88.25 172 MET A CA 1
ATOM 1326 C C . MET A 1 172 ? 0.212 -12.687 -23.030 1.00 88.25 172 MET A C 1
ATOM 1328 O O . MET A 1 172 ? -0.213 -12.488 -24.160 1.00 88.25 172 MET A O 1
ATOM 1332 N N . GLU A 1 173 ? 1.294 -13.426 -22.788 1.00 91.50 173 GLU A N 1
ATOM 1333 C CA . GLU A 1 173 ? 2.092 -14.073 -23.837 1.00 91.50 173 GLU A CA 1
ATOM 1334 C C . GLU A 1 173 ? 1.248 -15.055 -24.661 1.00 91.50 173 GLU A C 1
ATOM 1336 O O . GLU A 1 173 ? 1.269 -15.000 -25.889 1.00 91.50 173 GLU A O 1
ATOM 1341 N N . ALA A 1 174 ? 0.437 -15.893 -24.005 1.00 91.88 174 ALA A N 1
ATOM 1342 C CA . ALA A 1 174 ? -0.469 -16.816 -24.688 1.00 91.88 174 ALA A CA 1
ATOM 1343 C C . ALA A 1 174 ? -1.533 -16.086 -25.527 1.00 91.88 174 ALA A C 1
ATOM 1345 O O . ALA A 1 174 ? -1.806 -16.487 -26.656 1.00 91.88 174 ALA A O 1
ATOM 1346 N N . ASN A 1 175 ? -2.109 -14.996 -25.005 1.00 90.25 175 ASN A N 1
ATOM 1347 C CA . ASN A 1 175 ? -3.074 -14.187 -25.751 1.00 90.25 175 ASN A CA 1
ATOM 1348 C C . ASN A 1 175 ? -2.435 -13.510 -26.973 1.00 90.25 175 ASN A C 1
ATOM 1350 O O . ASN A 1 175 ? -3.038 -13.532 -28.040 1.00 90.25 175 ASN A O 1
ATOM 1354 N N . ILE A 1 176 ? -1.222 -12.959 -26.842 1.00 90.25 176 ILE A N 1
ATOM 1355 C CA . ILE A 1 176 ? -0.490 -12.347 -27.964 1.00 90.25 176 ILE A CA 1
ATOM 1356 C C . ILE A 1 176 ? -0.150 -13.403 -29.021 1.00 90.25 176 ILE A C 1
ATOM 1358 O O . ILE A 1 176 ? -0.319 -13.152 -30.209 1.00 90.25 176 ILE A O 1
ATOM 1362 N N . ALA A 1 177 ? 0.286 -14.598 -28.612 1.00 90.25 177 ALA A N 1
ATOM 1363 C CA . ALA A 1 177 ? 0.557 -15.693 -29.542 1.00 90.25 177 ALA A CA 1
ATOM 1364 C C . ALA A 1 177 ? -0.713 -16.141 -30.289 1.00 90.25 177 ALA A C 1
ATOM 1366 O O . ALA A 1 177 ? -0.672 -16.366 -31.498 1.00 90.25 177 ALA A O 1
ATOM 1367 N N . ALA A 1 178 ? -1.851 -16.227 -29.592 1.00 89.94 178 ALA A N 1
ATOM 1368 C CA . ALA A 1 178 ? -3.137 -16.549 -30.207 1.00 89.94 178 ALA A CA 1
ATOM 1369 C C . ALA A 1 178 ? -3.619 -15.447 -31.168 1.00 89.94 178 ALA A C 1
ATOM 1371 O O . ALA A 1 178 ? -4.138 -15.754 -32.240 1.00 89.94 178 ALA A O 1
ATOM 1372 N N . GLU A 1 179 ? -3.428 -14.173 -30.816 1.00 85.44 179 GLU A N 1
ATOM 1373 C CA . GLU A 1 179 ? -3.746 -13.032 -31.680 1.00 85.44 179 GLU A CA 1
ATOM 1374 C C . GLU A 1 179 ? -2.859 -13.010 -32.932 1.00 85.44 179 GLU A C 1
ATOM 1376 O O . GLU A 1 179 ? -3.377 -12.881 -34.040 1.00 85.44 179 GLU A O 1
ATOM 1381 N N . ALA A 1 180 ? -1.552 -13.239 -32.783 1.00 85.75 180 ALA A N 1
ATOM 1382 C CA . ALA A 1 180 ? -0.617 -13.340 -33.902 1.00 85.75 180 ALA A CA 1
ATOM 1383 C C . ALA A 1 180 ? -0.973 -14.501 -34.848 1.00 85.75 180 ALA A C 1
ATOM 1385 O O . ALA A 1 180 ? -0.998 -14.320 -36.065 1.00 85.75 180 ALA A O 1
ATOM 1386 N N . ALA A 1 181 ? -1.324 -15.673 -34.306 1.00 81.38 181 ALA A N 1
ATOM 1387 C CA . ALA A 1 181 ? -1.772 -16.813 -35.107 1.00 81.38 181 ALA A CA 1
ATOM 1388 C C . ALA A 1 181 ? -3.089 -16.528 -35.851 1.00 81.38 181 ALA A C 1
ATOM 1390 O O . ALA A 1 181 ? -3.274 -16.988 -36.975 1.00 81.38 181 ALA A O 1
ATOM 1391 N N . LYS A 1 182 ? -3.999 -15.753 -35.247 1.00 78.81 182 LYS A N 1
ATOM 1392 C CA . LYS A 1 182 ? -5.264 -15.354 -35.876 1.00 78.81 182 LYS A CA 1
ATOM 1393 C C . LYS A 1 182 ? -5.069 -14.289 -36.962 1.00 78.81 182 LYS A C 1
ATOM 1395 O O . LYS A 1 182 ? -5.779 -14.329 -37.959 1.00 78.81 182 LYS A O 1
ATOM 1400 N N . GLY A 1 183 ? -4.103 -13.384 -36.791 1.00 72.06 183 GLY A N 1
ATOM 1401 C CA . GLY A 1 183 ? -3.695 -12.418 -37.816 1.00 72.06 183 GLY A CA 1
ATOM 1402 C C . GLY A 1 183 ? -3.064 -13.085 -39.042 1.00 72.06 183 GLY A C 1
ATOM 1403 O O . GLY A 1 183 ? -3.400 -12.722 -40.159 1.00 72.06 183 GLY A O 1
ATOM 1404 N N . ALA A 1 184 ? -2.245 -14.122 -38.842 1.00 66.88 184 ALA A N 1
ATOM 1405 C CA . ALA A 1 184 ? -1.615 -14.885 -39.927 1.00 66.88 184 ALA A CA 1
ATOM 1406 C C . ALA A 1 184 ? -2.575 -15.808 -40.711 1.00 66.88 184 ALA A C 1
ATOM 1408 O O . ALA A 1 184 ? -2.201 -16.332 -41.750 1.00 66.88 184 ALA A O 1
ATOM 1409 N N . GLN A 1 185 ? -3.789 -16.051 -40.205 1.00 58.19 185 GLN A N 1
ATOM 1410 C CA . GLN A 1 185 ? -4.837 -16.835 -40.883 1.00 58.19 185 GLN A CA 1
ATOM 1411 C C . GLN A 1 185 ? -5.822 -15.950 -41.669 1.00 58.19 185 GLN A C 1
ATOM 1413 O O . GLN A 1 185 ? -6.711 -16.471 -42.339 1.00 58.19 185 GLN A O 1
ATOM 1418 N N . ALA A 1 186 ? -5.720 -14.625 -41.525 1.00 56.06 186 ALA A N 1
ATOM 1419 C CA . ALA A 1 186 ? -6.583 -13.644 -42.183 1.00 56.06 186 ALA A CA 1
ATOM 1420 C C . ALA A 1 186 ? -5.914 -12.968 -43.398 1.00 56.06 186 ALA A C 1
ATOM 1422 O O . ALA A 1 186 ? -6.522 -12.084 -44.002 1.00 56.06 186 ALA A O 1
ATOM 1423 N N . GLU A 1 187 ? -4.691 -13.386 -43.734 1.00 46.03 187 GLU A N 1
ATOM 1424 C CA . GLU A 1 187 ? -3.929 -13.019 -44.935 1.00 46.03 187 GLU A CA 1
ATOM 1425 C C . GLU A 1 187 ? -3.838 -14.236 -45.868 1.00 46.03 187 GLU A C 1
ATOM 1427 O O . GLU A 1 187 ? -4.000 -14.047 -47.095 1.00 46.03 187 GLU A O 1
#

Radius of gyration: 31.2 Å; chains: 1; bounding box: 86×67×85 Å